Protein AF-0000000084554747 (afdb_homodimer)

Sequence (194 aa):
MCPKFENAFGLLGKRWNGLIIRTLLGGQKRFSDIADAIPNMSARMLTERFKELESEGIVIRKVYPETPVRIEYELTEKGHDLKNAMDEIQKWAEKWNMCPKFENAFGLLGKRWNGLIIRTLLGGQKRFSDIADAIPNMSARMLTERFKELESEGIVIRKVYPETPVRIEYELTEKGHDLKNAMDEIQKWAEKWN

Organism: NCBI:txid1418104

Nearest PDB structures (foldseek):
  5hs7-assembly1_A  TM=9.044E-01  e=8.019E-11  Bacillus subtilis subsp. subtilis str. 168
  5hs8-assembly1_A  TM=8.473E-01  e=4.835E-11  Bacillus subtilis subsp. subtilis str. 168
  2fsw-assembly1_A  TM=9.507E-01  e=2.377E-08  Porphyromonas gingivalis W83
  7bzg-assembly3_J  TM=9.092E-01  e=1.846E-08  Bacillus subtilis subsp. subtilis str. 168
  4a5m-assembly1_B  TM=9.481E-01  e=3.262E-08  Bacillus subtilis

Radius of gyration: 18.51 Å; Cα contacts (8 Å, |Δi|>4): 261; chains: 2; bounding box: 30×67×36 Å

Solvent-accessible surface area (backbone atoms only — not comparable to full-atom values): 10558 Å² total; per-residue (Å²): 114,60,68,41,45,53,51,44,47,61,55,50,17,36,90,61,46,50,58,53,50,57,57,30,72,79,38,68,38,37,70,65,55,52,48,64,51,40,84,80,57,51,71,67,55,51,52,53,49,47,53,49,34,37,74,71,51,28,34,43,81,44,78,42,93,46,94,71,72,41,60,36,35,31,55,32,73,68,34,54,60,44,48,64,23,53,50,39,46,41,52,45,15,62,74,76,84,113,61,67,40,46,53,51,42,47,60,54,50,17,36,89,60,44,49,57,53,51,57,58,30,72,78,38,69,38,36,71,66,56,52,48,66,50,41,78,90,57,51,70,68,54,51,52,53,50,48,54,50,34,36,74,70,50,28,33,44,80,44,77,41,94,47,93,70,72,42,58,34,37,31,56,33,74,67,35,53,61,41,49,64,22,53,50,40,45,39,52,45,16,62,74,76,85

Secondary structure (DSSP, 8-state):
--HHHHHHHHHHTSTTHHHHHHHHTT--B-HHHHHHHSTT--HHHHHHHHHHHHHTTSEEEEEE--SS-EEEEEE-HHHHTTHHHHHHHHHHHHHH-/--HHHHHHHHHHTSTTHHHHHHHHTT--B-HHHHHHHSTT--HHHHHHHHHHHHHTTSEEEEEE--SS-EEEEEE-HHHHTTHHHHHHHHHHHHHH-

Foldseek 3Di:
DDPVVVVVCVLCVPPCLLVLLVQQLVHKDFLVSSCVSDPPADSVRSVVNQVVCVVVQQKDWDWDPDVVIGIIIHGDPNSNVCVVVSVVVVVVVVVPD/DDPVVVVVCVLCVDPCLLVLLVQQLVHKDFLVSSCVSDDPDDSVNSVVNQVVCVVVQQKDWDWDPDVVIGIIIHGDPNSNVCVVVSVVVVVVVVVPD

Struc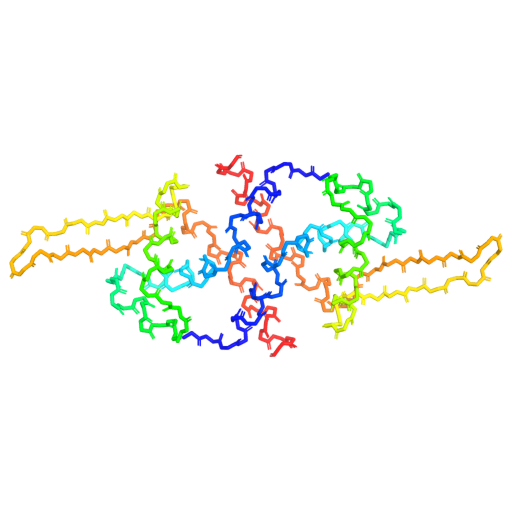ture (mmCIF, N/CA/C/O backbone):
data_AF-0000000084554747-model_v1
#
loop_
_entity.id
_entity.type
_entity.pdbx_description
1 polymer 'HxlR-like helix-turn-helix family protein'
#
loop_
_atom_site.group_PDB
_atom_site.id
_atom_site.type_symbol
_atom_site.label_atom_id
_atom_site.label_alt_id
_atom_site.label_comp_id
_atom_site.label_asym_id
_atom_site.label_entity_id
_atom_site.label_seq_id
_atom_site.pdbx_PDB_ins_code
_atom_site.Cartn_x
_atom_site.Cartn_y
_atom_site.Cartn_z
_atom_site.occupancy
_atom_site.B_iso_or_equiv
_atom_site.auth_seq_id
_atom_site.auth_comp_id
_atom_site.auth_asym_id
_atom_site.auth_atom_id
_atom_site.pdbx_PDB_model_num
ATOM 1 N N . MET A 1 1 ? 6.949 -4.781 -15.547 1 67.5 1 MET A N 1
ATOM 2 C CA . MET A 1 1 ? 6.289 -3.939 -14.555 1 67.5 1 MET A CA 1
ATOM 3 C C . MET A 1 1 ? 6.672 -2.475 -14.734 1 67.5 1 MET A C 1
ATOM 5 O O . MET A 1 1 ? 7.801 -2.168 -15.125 1 67.5 1 MET A O 1
ATOM 9 N N . CYS A 1 2 ? 5.656 -1.501 -14.477 1 82.62 2 CYS A N 1
ATOM 10 C CA . CYS A 1 2 ? 5.863 -0.083 -14.742 1 82.62 2 CYS A CA 1
ATOM 11 C C . CYS A 1 2 ? 6.613 0.587 -13.602 1 82.62 2 CYS A C 1
ATOM 13 O O . CYS A 1 2 ? 6.25 0.425 -12.438 1 82.62 2 CYS A O 1
ATOM 15 N N . PRO A 1 3 ? 7.801 1.15 -13.828 1 88 3 PRO A N 1
ATOM 16 C CA . PRO A 1 3 ? 8.625 1.832 -12.828 1 88 3 PRO A CA 1
ATOM 17 C C . PRO A 1 3 ? 7.816 2.795 -11.961 1 88 3 PRO A C 1
ATOM 19 O O . PRO A 1 3 ? 8.086 2.928 -10.766 1 88 3 PRO A O 1
ATOM 22 N N . LYS A 1 4 ? 6.879 3.4 -12.547 1 91.94 4 LYS A N 1
ATOM 23 C CA . LYS A 1 4 ? 6.059 4.352 -11.805 1 91.94 4 LYS A CA 1
ATOM 24 C C . LYS A 1 4 ? 5.238 3.646 -10.727 1 91.94 4 LYS A C 1
ATOM 26 O O . LYS A 1 4 ? 5.094 4.16 -9.617 1 91.94 4 LYS A O 1
ATOM 31 N N . PHE A 1 5 ? 4.746 2.52 -11.125 1 93.31 5 PHE A N 1
ATOM 32 C CA . PHE A 1 5 ? 3.971 1.735 -10.172 1 93.31 5 PHE A CA 1
ATOM 33 C C . PHE A 1 5 ? 4.855 1.233 -9.039 1 93.31 5 PHE A C 1
ATOM 35 O O . PHE A 1 5 ? 4.465 1.284 -7.871 1 93.31 5 PHE A O 1
ATOM 42 N N . GLU A 1 6 ? 6.016 0.815 -9.367 1 91.69 6 GLU A N 1
ATOM 43 C CA . GLU A 1 6 ? 6.965 0.347 -8.359 1 91.69 6 GLU A CA 1
ATOM 44 C C . GLU A 1 6 ? 7.324 1.461 -7.383 1 91.69 6 GLU A C 1
ATOM 46 O O . GLU A 1 6 ? 7.391 1.232 -6.172 1 91.69 6 GLU A O 1
ATOM 51 N N . ASN A 1 7 ? 7.523 2.621 -7.863 1 93 7 ASN A N 1
ATOM 52 C CA . ASN A 1 7 ? 7.836 3.771 -7.023 1 93 7 ASN A CA 1
ATOM 53 C C . ASN A 1 7 ? 6.684 4.113 -6.086 1 93 7 ASN A C 1
ATOM 55 O O . ASN A 1 7 ? 6.902 4.473 -4.93 1 93 7 ASN A O 1
ATOM 59 N N . ALA A 1 8 ? 5.5 4.02 -6.633 1 94.5 8 ALA A N 1
ATOM 60 C CA . ALA A 1 8 ? 4.316 4.297 -5.824 1 94.5 8 ALA A CA 1
ATOM 61 C C . ALA A 1 8 ? 4.23 3.352 -4.629 1 94.5 8 ALA A C 1
ATOM 63 O O . ALA A 1 8 ? 3.998 3.787 -3.5 1 94.5 8 ALA A O 1
ATOM 64 N N . PHE A 1 9 ? 4.48 2.084 -4.883 1 93 9 PHE A N 1
ATOM 65 C CA . PHE A 1 9 ? 4.406 1.111 -3.799 1 93 9 PHE A CA 1
ATOM 66 C C . PHE A 1 9 ? 5.594 1.264 -2.852 1 93 9 PHE A C 1
ATOM 68 O O . PHE A 1 9 ? 5.469 1.013 -1.651 1 93 9 PHE A O 1
ATOM 75 N N . GLY A 1 10 ? 6.676 1.679 -3.424 1 92.19 10 GLY A N 1
ATOM 76 C CA . GLY A 1 10 ? 7.805 1.976 -2.561 1 92.19 10 GLY A CA 1
ATOM 77 C C . GLY A 1 10 ? 7.527 3.092 -1.573 1 92.19 10 GLY A C 1
ATOM 78 O O . GLY A 1 10 ? 7.965 3.037 -0.423 1 92.19 10 GLY A O 1
ATOM 79 N N . LEU A 1 11 ? 6.742 3.988 -1.939 1 94.88 11 LEU A N 1
ATOM 80 C CA . LEU A 1 11 ? 6.375 5.129 -1.109 1 94.88 11 LEU A CA 1
ATOM 81 C C . LEU A 1 11 ? 5.207 4.781 -0.194 1 94.88 11 LEU A C 1
ATOM 83 O O . LEU A 1 11 ? 5.293 4.953 1.024 1 94.88 11 LEU A O 1
ATOM 87 N N . LEU A 1 12 ? 4.117 4.176 -0.763 1 94.62 12 LEU A N 1
ATOM 88 C CA . LEU A 1 12 ? 2.885 3.926 -0.025 1 94.62 12 LEU A CA 1
ATOM 89 C C . LEU A 1 12 ? 3.03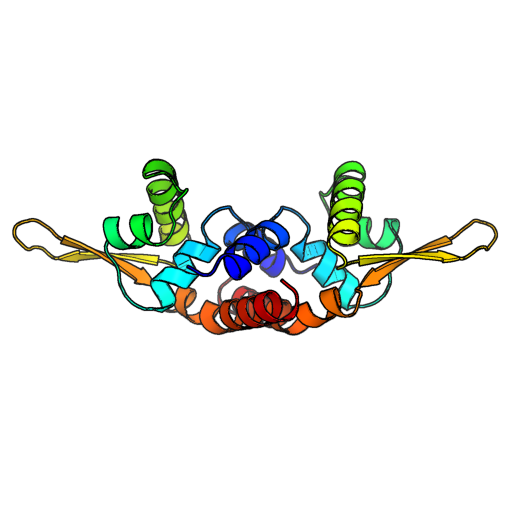7 2.727 0.904 1 94.62 12 LEU A C 1
ATOM 91 O O . LEU A 1 12 ? 2.312 2.607 1.894 1 94.62 12 LEU A O 1
ATOM 95 N N . GLY A 1 13 ? 3.975 1.926 0.515 1 92.69 13 GLY A N 1
ATOM 96 C CA . GLY A 1 13 ? 4.168 0.702 1.277 1 92.69 13 GLY A CA 1
ATOM 97 C C . GLY A 1 13 ? 5.02 0.898 2.518 1 92.69 13 GLY A C 1
ATOM 98 O O . GLY A 1 13 ? 5.094 0.013 3.371 1 92.69 13 GLY A O 1
ATOM 99 N N . LYS A 1 14 ? 5.68 2.025 2.633 1 93.94 14 LYS A N 1
ATOM 100 C CA . LYS A 1 14 ? 6.445 2.297 3.846 1 93.94 14 LYS A CA 1
ATOM 101 C C . LYS A 1 14 ? 5.531 2.369 5.066 1 93.94 14 LYS A C 1
ATOM 103 O O . LYS A 1 14 ? 4.43 2.92 4.992 1 93.94 14 LYS A O 1
ATOM 108 N N . ARG A 1 15 ? 6.219 1.854 6.086 1 91.25 15 ARG A N 1
ATOM 109 C CA . ARG A 1 15 ? 5.445 1.809 7.32 1 91.25 15 ARG A CA 1
ATOM 110 C C . ARG A 1 15 ? 4.934 3.195 7.703 1 91.25 15 ARG A C 1
ATOM 112 O O . ARG A 1 15 ? 5.707 4.156 7.734 1 91.25 15 ARG A O 1
ATOM 119 N N . TRP A 1 16 ? 3.592 3.391 7.93 1 94.06 16 TRP A N 1
ATOM 120 C CA . TRP A 1 16 ? 2.91 4.547 8.5 1 94.06 16 TRP A CA 1
ATOM 121 C C . TRP A 1 16 ? 2.4 5.477 7.402 1 94.06 16 TRP A C 1
ATOM 123 O O . TRP A 1 16 ? 1.422 6.199 7.598 1 94.06 16 TRP A O 1
ATOM 133 N N . ASN A 1 17 ? 3.043 5.523 6.184 1 96.75 17 ASN A N 1
ATOM 134 C CA . ASN A 1 17 ? 2.662 6.461 5.133 1 96.75 17 ASN A CA 1
ATOM 135 C C . ASN A 1 17 ? 1.178 6.359 4.797 1 96.75 17 ASN A C 1
ATOM 137 O O . ASN A 1 17 ? 0.476 7.371 4.746 1 96.75 17 ASN A O 1
ATOM 141 N N . GLY A 1 18 ? 0.742 5.18 4.617 1 95.81 18 GLY A N 1
ATOM 142 C CA . GLY A 1 18 ? -0.663 4.988 4.293 1 95.81 18 GLY A CA 1
ATOM 143 C C . GLY A 1 18 ? -1.599 5.453 5.391 1 95.81 18 GLY A C 1
ATOM 144 O O . GLY A 1 18 ? -2.633 6.062 5.117 1 95.81 18 GLY A O 1
ATOM 145 N N . LEU A 1 19 ? -1.217 5.188 6.551 1 95.5 19 LEU A N 1
ATOM 146 C CA . LEU A 1 19 ? -2.055 5.566 7.684 1 95.5 19 LEU A CA 1
ATOM 147 C C . LEU A 1 19 ? -2.078 7.082 7.859 1 95.5 19 LEU A C 1
ATOM 149 O O . LEU A 1 19 ? -3.121 7.66 8.18 1 95.5 19 LEU A O 1
ATOM 153 N N . ILE A 1 20 ? -0.944 7.68 7.672 1 97.06 20 ILE A N 1
ATOM 154 C CA . ILE A 1 20 ? -0.862 9.133 7.754 1 97.06 20 ILE A CA 1
ATOM 155 C C . ILE A 1 20 ? -1.743 9.766 6.676 1 97.06 20 ILE A C 1
ATOM 157 O O . ILE A 1 20 ? -2.533 10.664 6.961 1 97.06 20 ILE A O 1
ATOM 161 N N . ILE A 1 21 ? -1.674 9.258 5.5 1 97.88 21 ILE A N 1
ATOM 162 C CA . ILE A 1 21 ? -2.461 9.773 4.383 1 97.88 21 ILE A CA 1
ATOM 163 C C . ILE A 1 21 ? -3.949 9.586 4.672 1 97.88 21 ILE A C 1
ATOM 165 O O . ILE A 1 21 ? -4.742 10.516 4.492 1 97.88 21 ILE A O 1
ATOM 169 N N . ARG A 1 22 ? -4.285 8.445 5.117 1 96.75 22 ARG A N 1
ATOM 170 C CA . ARG A 1 22 ? -5.68 8.164 5.445 1 96.75 22 ARG A CA 1
ATOM 171 C C . ARG A 1 22 ? -6.199 9.148 6.492 1 96.75 22 ARG A C 1
ATOM 173 O O . ARG A 1 22 ? -7.312 9.656 6.367 1 96.75 22 ARG A O 1
ATOM 180 N N . THR A 1 23 ? -5.41 9.344 7.512 1 96.62 23 THR A N 1
ATOM 181 C CA . THR A 1 23 ? -5.789 10.273 8.578 1 96.62 23 THR A CA 1
ATOM 182 C C . THR A 1 23 ? -6.008 11.672 8.016 1 96.62 23 THR A C 1
ATOM 184 O O . THR A 1 23 ? -6.996 12.336 8.344 1 96.62 23 THR A O 1
ATOM 187 N N . LEU A 1 24 ? -5.203 12.102 7.121 1 98 24 LEU A N 1
ATOM 188 C CA . LEU A 1 24 ? -5.227 13.461 6.602 1 98 24 LEU A CA 1
ATOM 189 C C . LEU A 1 24 ? -6.32 13.625 5.547 1 98 24 LEU A C 1
ATOM 191 O O . LEU A 1 24 ? -6.695 14.742 5.203 1 98 24 LEU A O 1
ATOM 195 N N . LEU A 1 25 ? -6.797 12.516 4.98 1 97.94 25 LEU A N 1
ATOM 196 C CA . LEU A 1 25 ? -7.926 12.594 4.059 1 97.94 25 LEU A CA 1
ATOM 197 C C . LEU A 1 25 ? -9.164 13.156 4.758 1 97.94 25 LEU A C 1
ATOM 199 O O . LEU A 1 25 ? -10.07 13.672 4.105 1 97.94 25 LEU A O 1
ATOM 203 N N . GLY A 1 26 ? -9.18 13.078 6.02 1 96.44 26 GLY A N 1
ATOM 204 C CA . GLY A 1 26 ? -10.266 13.648 6.797 1 96.44 26 GLY A CA 1
ATOM 205 C C . GLY A 1 26 ? -10.109 15.141 7.023 1 96.44 26 GLY A C 1
ATOM 206 O O . GLY A 1 26 ? -10.961 15.766 7.656 1 96.44 26 GLY A O 1
ATOM 207 N N . GLY A 1 27 ? -9 15.719 6.605 1 97.44 27 GLY A N 1
ATOM 208 C CA . GLY A 1 27 ? -8.727 17.141 6.762 1 97.44 27 GLY A CA 1
ATOM 209 C C . GLY A 1 27 ? -7.391 17.422 7.418 1 97.44 27 GLY A C 1
ATOM 210 O O . GLY A 1 27 ? -6.688 16.5 7.832 1 97.44 27 GLY A O 1
ATOM 211 N N . GLN A 1 28 ? -7.082 18.75 7.441 1 97.69 28 GLN A N 1
ATOM 212 C CA . GLN A 1 28 ? -5.824 19.172 8.047 1 97.69 28 GLN A CA 1
ATOM 213 C C . GLN A 1 28 ? -5.766 18.781 9.523 1 97.69 28 GLN A C 1
ATOM 215 O O . GLN A 1 28 ? -6.789 18.766 10.203 1 97.69 28 GLN A O 1
ATOM 220 N N . LYS A 1 29 ? -4.574 18.516 10 1 97.94 29 LYS A N 1
ATOM 221 C CA . LYS A 1 29 ? -4.379 18.094 11.383 1 97.94 29 LYS A CA 1
ATOM 222 C C . LYS A 1 29 ? -3.055 18.609 11.93 1 97.94 29 LYS A C 1
ATOM 224 O O . LYS A 1 29 ? -2.137 18.922 11.172 1 97.94 29 LYS A O 1
ATOM 229 N N . ARG A 1 30 ? -3.1 18.703 13.258 1 97.19 30 ARG A N 1
ATOM 230 C CA . ARG A 1 30 ? -1.842 19 13.945 1 97.19 30 ARG A CA 1
ATOM 231 C C . ARG A 1 30 ? -1.055 17.719 14.195 1 97.19 30 ARG A C 1
ATOM 233 O O . ARG A 1 30 ? -1.604 16.609 14.109 1 97.19 30 ARG A O 1
ATOM 240 N N . PHE A 1 31 ? 0.288 17.922 14.445 1 96.88 31 PHE A N 1
ATOM 241 C CA . PHE A 1 31 ? 1.178 16.812 14.742 1 96.88 31 PHE A CA 1
ATOM 242 C C . PHE A 1 31 ? 0.571 15.898 15.812 1 96.88 31 PHE A C 1
ATOM 244 O O . PHE A 1 31 ? 0.479 14.688 15.617 1 96.88 31 PHE A O 1
ATOM 251 N N . SER A 1 32 ? 0.059 16.531 16.797 1 95.56 32 SER A N 1
ATOM 252 C CA . SER A 1 32 ? -0.462 15.781 17.938 1 95.56 32 SER A CA 1
ATOM 253 C C . SER A 1 32 ? -1.71 14.992 17.547 1 95.56 32 SER A C 1
ATOM 255 O O . SER A 1 32 ? -1.924 13.883 18.047 1 95.56 32 SER A O 1
ATOM 257 N N . ASP A 1 33 ? -2.553 15.547 16.703 1 95.69 33 ASP A N 1
ATOM 258 C CA . ASP A 1 33 ? -3.764 14.875 16.234 1 95.69 33 ASP A CA 1
ATOM 259 C C . ASP A 1 33 ? -3.43 13.586 15.5 1 95.69 33 ASP A C 1
ATOM 261 O O . ASP A 1 33 ? -4.094 12.562 15.695 1 95.69 33 ASP A O 1
ATOM 265 N N . ILE A 1 34 ? -2.408 13.617 14.688 1 95.81 34 ILE A N 1
ATOM 266 C CA . ILE A 1 34 ? -2.016 12.461 13.891 1 95.81 34 ILE A CA 1
ATOM 267 C C . ILE A 1 34 ? -1.373 11.406 14.797 1 95.81 34 ILE A C 1
ATOM 269 O O . ILE A 1 34 ? -1.681 10.219 14.688 1 95.81 34 ILE A O 1
ATOM 273 N N . ALA A 1 35 ? -0.529 11.875 15.648 1 94.81 35 ALA A N 1
ATOM 274 C CA . ALA A 1 35 ? 0.109 10.969 16.594 1 94.81 35 ALA A CA 1
ATOM 275 C C . ALA A 1 35 ? -0.932 10.227 17.438 1 94.81 35 ALA A C 1
ATOM 277 O O . ALA A 1 35 ? -0.778 9.031 17.719 1 94.81 35 ALA A O 1
ATOM 278 N N . ASP A 1 36 ? -2.016 10.906 17.781 1 94.44 36 ASP A N 1
ATOM 279 C CA . ASP A 1 36 ? -3.084 10.32 18.594 1 94.44 36 ASP A CA 1
ATOM 280 C C . ASP A 1 36 ? -3.895 9.312 17.781 1 94.44 36 ASP A C 1
ATOM 282 O O . ASP A 1 36 ? -4.383 8.32 18.328 1 94.44 36 ASP A O 1
ATOM 286 N N . ALA A 1 37 ? -4.039 9.547 16.531 1 93.06 37 ALA A N 1
ATOM 287 C CA . ALA A 1 37 ? -4.859 8.711 15.656 1 93.06 37 ALA A CA 1
ATOM 288 C C . ALA A 1 37 ? -4.137 7.414 15.312 1 93.06 37 ALA A C 1
ATOM 290 O O . ALA A 1 37 ? -4.766 6.434 14.906 1 93.06 37 ALA A O 1
ATOM 291 N N . ILE A 1 38 ? -2.842 7.352 15.445 1 92.88 38 ILE A N 1
ATOM 292 C CA . ILE A 1 38 ? -2.031 6.176 15.133 1 92.88 38 ILE A CA 1
ATOM 293 C C . ILE A 1 38 ? -1.188 5.797 16.344 1 92.88 38 ILE A C 1
ATOM 295 O O . ILE A 1 38 ? 0.011 6.082 16.391 1 92.88 38 ILE A O 1
ATOM 299 N N . PRO A 1 39 ? -1.85 5.027 17.234 1 85.06 39 PRO A N 1
ATOM 300 C CA . PRO A 1 39 ? -1.244 4.758 18.547 1 85.06 39 PRO A CA 1
ATOM 301 C C . PRO A 1 39 ? -0.112 3.736 18.469 1 85.06 39 PRO A C 1
ATOM 303 O O . PRO A 1 39 ? 0.62 3.549 19.453 1 85.06 39 PRO A O 1
ATOM 306 N N . ASN A 1 40 ? 0.934 3.725 17.938 1 88 40 ASN A N 1
ATOM 307 C CA . ASN A 1 40 ? 2.104 2.854 17.891 1 88 40 ASN A CA 1
ATOM 308 C C . ASN A 1 40 ? 3.217 3.449 17.031 1 88 40 ASN A C 1
ATOM 310 O O . ASN A 1 40 ? 4.258 2.82 16.844 1 88 40 ASN A O 1
ATOM 314 N N . MET A 1 41 ? 2.934 4.523 16.672 1 93.19 41 MET A N 1
ATOM 315 C CA . MET A 1 41 ? 3.961 5.25 15.93 1 93.19 41 MET A CA 1
ATOM 316 C C . MET A 1 41 ? 4.66 6.27 16.828 1 93.19 41 MET A C 1
ATOM 318 O O . MET A 1 41 ? 4 7.078 17.484 1 93.19 41 MET A O 1
ATOM 322 N N . SER A 1 42 ? 5.938 6.27 16.906 1 95.25 42 SER A N 1
ATOM 323 C CA . SER A 1 42 ? 6.684 7.227 17.703 1 95.25 42 SER A CA 1
ATOM 324 C C . SER A 1 42 ? 6.688 8.609 17.062 1 95.25 42 SER A C 1
ATOM 326 O O . SER A 1 42 ? 6.5 8.742 15.859 1 95.25 42 SER A O 1
ATOM 328 N N . ALA A 1 43 ? 6.992 9.594 17.859 1 95.06 43 ALA A N 1
ATOM 329 C CA . ALA A 1 43 ? 7.113 10.961 17.359 1 95.06 43 ALA A CA 1
ATOM 330 C C . ALA A 1 43 ? 8.234 11.07 16.328 1 95.06 43 ALA A C 1
ATOM 332 O O . ALA A 1 43 ? 8.117 11.805 15.352 1 95.06 43 ALA A O 1
ATOM 333 N N . ARG A 1 44 ? 9.234 10.398 16.578 1 96.69 44 ARG A N 1
ATOM 334 C CA . ARG A 1 44 ? 10.367 10.398 15.656 1 96.69 44 ARG A CA 1
ATOM 335 C C . ARG A 1 44 ? 9.969 9.859 14.289 1 96.69 44 ARG A C 1
ATOM 337 O O . ARG A 1 44 ? 10.297 10.453 13.258 1 96.69 44 ARG A O 1
ATOM 344 N N . MET A 1 45 ? 9.234 8.766 14.297 1 96.75 45 MET A N 1
ATOM 345 C CA . MET A 1 45 ? 8.797 8.156 13.047 1 96.75 45 MET A CA 1
ATOM 346 C C . MET A 1 45 ? 7.82 9.062 12.305 1 96.75 45 MET A C 1
ATOM 348 O O . MET A 1 45 ? 7.887 9.172 11.078 1 96.75 45 MET A O 1
ATOM 352 N N . LEU A 1 46 ? 6.961 9.633 13.086 1 97.06 46 LEU A N 1
ATOM 353 C CA . LEU A 1 46 ? 6.023 10.562 12.461 1 97.06 46 LEU A CA 1
ATOM 354 C C . LEU A 1 46 ? 6.766 11.711 11.789 1 97.06 46 LEU A C 1
ATOM 356 O O . LEU A 1 46 ? 6.457 12.07 10.648 1 97.06 46 LEU A O 1
ATOM 360 N N . THR A 1 47 ? 7.75 12.312 12.406 1 97.06 47 THR A N 1
ATOM 361 C CA . THR A 1 47 ? 8.57 13.383 11.852 1 97.06 47 THR A CA 1
ATOM 362 C C . THR A 1 47 ? 9.242 12.93 10.562 1 97.06 47 THR A C 1
ATOM 364 O O . THR A 1 47 ? 9.234 13.648 9.562 1 97.06 47 THR A O 1
ATOM 367 N N . GLU A 1 48 ? 9.797 11.766 10.586 1 97.62 48 GLU A N 1
ATOM 368 C CA . GLU A 1 48 ? 10.484 11.219 9.422 1 97.62 48 GLU A CA 1
ATOM 369 C C . GLU A 1 48 ? 9.516 11.023 8.25 1 97.62 48 GLU A C 1
ATOM 371 O O . GLU A 1 48 ? 9.844 11.344 7.109 1 97.62 48 GLU A O 1
ATOM 376 N N . ARG A 1 49 ? 8.359 10.492 8.555 1 97.62 49 ARG A N 1
ATOM 377 C CA . ARG A 1 49 ? 7.371 10.258 7.512 1 97.62 49 ARG A CA 1
ATOM 378 C C . ARG A 1 49 ? 6.852 11.57 6.945 1 97.62 49 ARG A C 1
ATOM 380 O O . ARG A 1 49 ? 6.621 11.688 5.738 1 97.62 49 ARG A O 1
ATOM 387 N N . PHE A 1 50 ? 6.711 12.547 7.789 1 97.31 50 PHE A N 1
ATOM 388 C CA . PHE A 1 50 ? 6.289 13.867 7.32 1 97.31 50 PHE A CA 1
ATOM 389 C C . PHE A 1 50 ? 7.309 14.445 6.348 1 97.31 50 PHE A C 1
ATOM 391 O O . PHE A 1 50 ? 6.941 14.953 5.285 1 97.31 50 PHE A O 1
ATOM 398 N N . LYS A 1 51 ? 8.531 14.391 6.77 1 97.25 51 LYS A N 1
ATOM 399 C CA . LYS A 1 51 ? 9.586 14.898 5.898 1 97.25 51 LYS A CA 1
ATOM 400 C C . LYS A 1 51 ? 9.555 14.211 4.535 1 97.25 51 LYS A C 1
ATOM 402 O O . LYS A 1 51 ? 9.664 14.867 3.5 1 97.25 51 LYS A O 1
ATOM 407 N N . GLU A 1 52 ? 9.383 12.992 4.516 1 97.88 52 GLU A N 1
ATOM 408 C CA . GLU A 1 52 ? 9.336 12.227 3.271 1 97.88 52 GLU A CA 1
ATOM 409 C C . GLU A 1 52 ? 8.117 12.594 2.438 1 97.88 52 GLU A C 1
ATOM 411 O O . GLU A 1 52 ? 8.234 12.867 1.242 1 97.88 52 GLU A O 1
ATOM 416 N N . LEU A 1 53 ? 6.961 12.602 3.1 1 98.31 53 LEU A N 1
ATOM 417 C CA . LEU A 1 53 ? 5.723 12.891 2.387 1 98.31 53 LEU A CA 1
ATOM 418 C C . LEU A 1 53 ? 5.715 14.328 1.877 1 98.31 53 LEU A C 1
ATOM 420 O O . LEU A 1 53 ? 5.152 14.609 0.816 1 98.31 53 LEU A O 1
ATOM 424 N N . GLU A 1 54 ? 6.363 15.195 2.65 1 98 54 GLU A N 1
ATOM 425 C CA . GLU A 1 54 ? 6.523 16.562 2.186 1 98 54 GLU A CA 1
ATOM 426 C C . GLU A 1 54 ? 7.457 16.641 0.979 1 98 54 GLU A C 1
ATOM 428 O O . GLU A 1 54 ? 7.152 17.312 -0.011 1 98 54 GLU A O 1
ATOM 433 N N . SER A 1 55 ? 8.586 15.922 1.061 1 97.69 55 SER A N 1
ATOM 434 C CA . SER A 1 55 ? 9.555 15.922 -0.031 1 97.69 55 SER A CA 1
ATOM 435 C C . SER A 1 55 ? 8.953 15.312 -1.298 1 97.69 55 SER A C 1
ATOM 437 O O . SER A 1 55 ? 9.312 15.711 -2.408 1 97.69 55 SER A O 1
ATOM 439 N N . GLU A 1 56 ? 8.016 14.398 -1.165 1 97.56 56 GLU A N 1
ATOM 440 C CA . GLU A 1 56 ? 7.371 13.734 -2.295 1 97.56 56 GLU A CA 1
ATOM 441 C C . GLU A 1 56 ? 6.184 14.547 -2.805 1 97.56 56 GLU A C 1
ATOM 443 O O . GLU A 1 56 ? 5.508 14.133 -3.752 1 97.56 56 GLU A O 1
ATOM 448 N N . GLY A 1 57 ? 5.895 15.656 -2.084 1 98.12 57 GLY A N 1
ATOM 449 C CA . GLY A 1 57 ? 4.832 16.547 -2.527 1 98.12 57 GLY A CA 1
ATOM 450 C C . GLY A 1 57 ? 3.445 16.031 -2.189 1 98.12 57 GLY A C 1
ATOM 451 O O . GLY A 1 57 ? 2.471 16.391 -2.855 1 98.12 57 GLY A O 1
ATOM 452 N N . ILE A 1 58 ? 3.27 15.195 -1.221 1 98.56 58 ILE A N 1
ATOM 453 C CA . ILE A 1 58 ? 1.999 14.578 -0.856 1 98.56 58 ILE A CA 1
ATOM 454 C C . ILE A 1 58 ? 1.372 15.336 0.312 1 98.56 58 ILE A C 1
ATOM 456 O O . ILE A 1 58 ? 0.147 15.453 0.402 1 98.56 58 ILE A O 1
ATOM 460 N N . VAL A 1 59 ? 2.244 15.867 1.191 1 98.62 59 VAL A N 1
ATOM 461 C CA . VAL A 1 59 ? 1.818 16.609 2.369 1 98.62 59 VAL A CA 1
ATOM 462 C C . VAL A 1 59 ? 2.461 18 2.363 1 98.62 59 VAL A C 1
ATOM 464 O O . VAL A 1 59 ? 3.59 18.156 1.896 1 98.62 59 VAL A O 1
ATOM 467 N N . ILE A 1 60 ? 1.731 18.891 2.842 1 98.38 60 ILE A N 1
ATOM 468 C CA . ILE A 1 60 ? 2.291 20.234 3.031 1 98.38 60 ILE A CA 1
ATOM 469 C C . ILE A 1 60 ? 2.119 20.656 4.488 1 98.38 60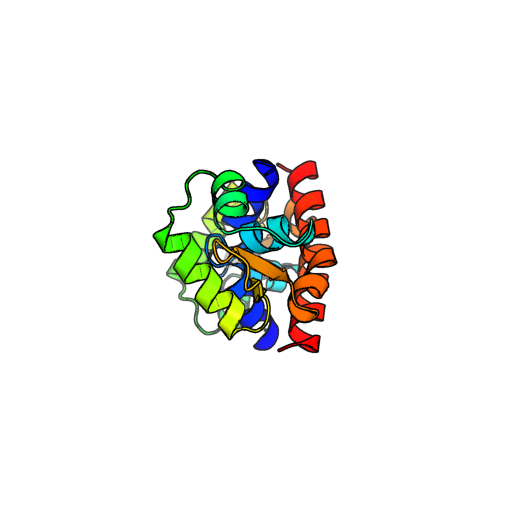 ILE A C 1
ATOM 471 O O . ILE A 1 60 ? 1.115 20.328 5.121 1 98.38 60 ILE A O 1
ATOM 475 N N . ARG A 1 61 ? 3.139 21.266 4.922 1 96.75 61 ARG A N 1
ATOM 476 C CA . ARG A 1 61 ? 3.16 21.844 6.258 1 96.75 61 ARG A CA 1
ATOM 477 C C . ARG A 1 61 ? 2.748 23.312 6.215 1 96.75 61 ARG A C 1
ATOM 479 O O . ARG A 1 61 ? 3.395 24.125 5.551 1 96.75 61 ARG A O 1
ATOM 486 N N . LYS A 1 62 ? 1.675 23.672 6.934 1 97.25 62 LYS A N 1
ATOM 487 C CA . LYS A 1 62 ? 1.21 25.062 7.004 1 97.25 62 LYS A CA 1
ATOM 488 C C . LYS A 1 62 ? 1.485 25.656 8.383 1 97.25 62 LYS A C 1
ATOM 490 O O . LYS A 1 62 ? 1.103 25.078 9.398 1 97.25 62 LYS A O 1
ATOM 495 N N . VAL A 1 63 ? 2.139 26.797 8.273 1 96.19 63 VAL A N 1
ATOM 496 C CA . VAL A 1 63 ? 2.477 27.484 9.523 1 96.19 63 VAL A CA 1
ATOM 497 C C . VAL A 1 63 ? 1.526 28.656 9.742 1 96.19 63 VAL A C 1
ATOM 499 O O . VAL A 1 63 ? 1.326 29.484 8.844 1 96.19 63 VAL A O 1
ATOM 502 N N . TYR A 1 64 ? 0.888 28.719 10.836 1 95.62 64 TYR A N 1
ATOM 503 C CA . TYR A 1 64 ? 0.026 29.828 11.25 1 95.62 64 TYR A CA 1
ATOM 504 C C . TYR A 1 64 ? 0.708 30.672 12.312 1 95.62 64 TYR A C 1
ATOM 506 O O . TYR A 1 64 ? 0.902 30.234 13.445 1 95.62 64 TYR A O 1
ATOM 514 N N . PRO A 1 65 ? 1.039 31.828 11.898 1 93.38 65 PRO A N 1
ATOM 515 C CA . PRO A 1 65 ? 1.786 32.719 12.797 1 93.38 65 PRO A CA 1
ATOM 516 C C . PRO A 1 65 ? 0.929 33.25 13.938 1 93.38 65 PRO A C 1
ATOM 518 O O . PRO A 1 65 ? 0.635 34.438 13.977 1 93.38 65 PRO A O 1
ATOM 521 N N . GLU A 1 66 ? 0.437 32.5 14.742 1 93 66 GLU A N 1
ATOM 522 C CA . GLU A 1 66 ? -0.268 32.844 15.977 1 93 66 GLU A CA 1
ATOM 523 C C . GLU A 1 66 ? 0.583 32.531 17.203 1 93 66 GLU A C 1
ATOM 525 O O . GLU A 1 66 ? 1.711 32.031 17.078 1 93 66 GLU A O 1
ATOM 530 N N . THR A 1 67 ? 0.132 33.094 18.438 1 92.69 67 THR A N 1
ATOM 531 C CA . THR A 1 67 ? 0.847 32.812 19.672 1 92.69 67 THR A CA 1
ATOM 532 C C . THR A 1 67 ? 0.029 31.891 20.578 1 92.69 67 THR A C 1
ATOM 534 O O . THR A 1 67 ? -1.074 32.25 21 1 92.69 67 THR A O 1
ATOM 537 N N . PRO A 1 68 ? 0.541 30.719 20.703 1 93.38 68 PRO A N 1
ATOM 538 C CA . PRO A 1 68 ? 1.767 30.141 20.156 1 93.38 68 PRO A CA 1
ATOM 539 C C . PRO A 1 68 ? 1.626 29.75 18.688 1 93.38 68 PRO A C 1
ATOM 541 O O . PRO A 1 68 ? 0.508 29.609 18.188 1 93.38 68 PRO A O 1
ATOM 544 N N . VAL A 1 69 ? 2.789 29.609 18.016 1 96.06 69 VAL A N 1
ATOM 545 C CA . VAL A 1 69 ? 2.807 29.234 16.594 1 96.06 69 VAL A CA 1
ATOM 546 C C . VAL A 1 69 ? 2.072 27.906 16.406 1 96.06 69 VAL A C 1
ATOM 548 O O . VAL A 1 69 ? 2.24 26.984 17.203 1 96.06 69 VAL A O 1
ATOM 551 N N . ARG A 1 70 ? 1.261 27.844 15.438 1 94.56 70 ARG A N 1
ATOM 552 C CA . ARG A 1 70 ? 0.508 26.625 15.141 1 94.56 70 ARG A CA 1
ATOM 553 C C . ARG A 1 70 ? 0.897 26.062 13.781 1 94.56 70 ARG A C 1
ATOM 555 O O . ARG A 1 70 ? 0.986 26.797 12.797 1 94.56 70 ARG A O 1
ATOM 562 N N . ILE A 1 71 ? 1.169 24.766 13.789 1 96.25 71 ILE A N 1
ATOM 563 C CA . ILE A 1 71 ? 1.521 24.078 12.555 1 96.25 71 ILE A CA 1
ATOM 564 C C . ILE A 1 71 ? 0.481 23.016 12.242 1 96.25 71 ILE A C 1
ATOM 566 O O . ILE A 1 71 ? 0.112 22.219 13.117 1 96.25 71 ILE A O 1
ATOM 570 N N . GLU A 1 72 ? -0.002 23.078 10.969 1 97.81 72 GLU A N 1
ATOM 571 C CA . GLU A 1 72 ? -0.928 22.031 10.523 1 97.81 72 GLU A CA 1
ATOM 572 C C . GLU A 1 72 ? -0.425 21.359 9.258 1 97.81 72 GLU A C 1
A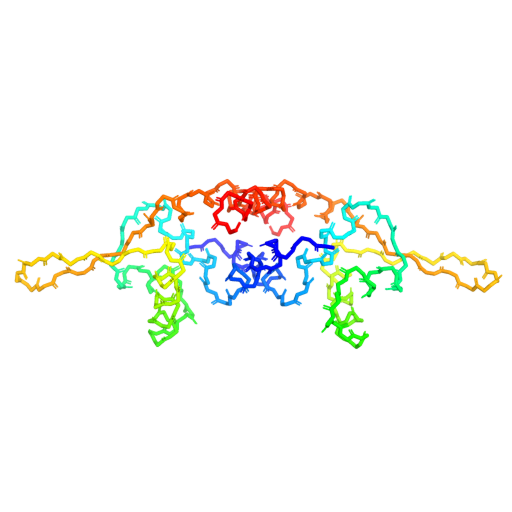TOM 574 O O . GLU A 1 72 ? 0.281 21.969 8.453 1 97.81 72 GLU A O 1
ATOM 579 N N . TYR A 1 73 ? -0.809 20.125 9.164 1 98.38 73 TYR A N 1
ATOM 580 C CA . TYR A 1 73 ? -0.474 19.328 7.988 1 98.38 73 TYR A CA 1
ATOM 581 C C . TYR A 1 73 ? -1.724 19.016 7.176 1 98.38 73 TYR A C 1
ATOM 583 O O . TYR A 1 73 ? -2.777 18.703 7.742 1 98.38 73 TYR A O 1
ATOM 591 N N . GLU A 1 74 ? -1.612 19.094 5.945 1 98.38 74 GLU A N 1
ATOM 592 C CA . GLU A 1 74 ? -2.721 18.734 5.07 1 98.38 74 GLU A CA 1
ATOM 593 C C . GLU A 1 74 ? -2.217 18.078 3.783 1 98.38 74 GLU A C 1
ATOM 595 O O . GLU A 1 74 ? -1.037 18.203 3.443 1 98.38 74 GLU A O 1
ATOM 600 N N . LEU A 1 75 ? -3.088 17.359 3.143 1 98.75 75 LEU A N 1
ATOM 601 C CA . LEU A 1 75 ? -2.742 16.75 1.862 1 98.75 75 LEU A CA 1
ATOM 602 C C . LEU A 1 75 ? -2.738 17.797 0.748 1 98.75 75 LEU A C 1
ATOM 604 O O . LEU A 1 75 ? -3.588 18.688 0.723 1 98.75 75 LEU A O 1
ATOM 608 N N . THR A 1 76 ? -1.709 17.672 -0.107 1 98.69 76 THR A N 1
ATOM 609 C CA . THR A 1 76 ? -1.769 18.391 -1.371 1 98.69 76 THR A CA 1
ATOM 610 C C . THR A 1 76 ? -2.781 17.75 -2.316 1 98.69 76 THR A C 1
ATOM 612 O O . THR A 1 76 ? -3.439 16.766 -1.957 1 98.69 76 THR A O 1
ATOM 615 N N . GLU A 1 77 ? -2.896 18.344 -3.549 1 98.5 77 GLU A N 1
ATOM 616 C CA . GLU A 1 77 ? -3.717 17.703 -4.57 1 98.5 77 GLU A CA 1
ATOM 617 C C . GLU A 1 77 ? -3.221 16.297 -4.875 1 98.5 77 GLU A C 1
ATOM 619 O O . GLU A 1 77 ? -4.02 15.359 -5.012 1 98.5 77 GLU A O 1
ATOM 624 N N . LYS A 1 78 ? -1.906 16.156 -4.938 1 98.56 78 LYS A N 1
ATOM 625 C CA . LYS A 1 78 ? -1.277 14.852 -5.164 1 98.56 78 LYS A CA 1
ATOM 626 C C . LYS A 1 78 ? -1.662 13.859 -4.07 1 98.56 78 LYS A C 1
ATOM 628 O O . LYS A 1 78 ? -1.952 12.695 -4.355 1 98.56 78 LYS A O 1
ATOM 633 N N . GLY A 1 79 ? -1.705 14.281 -2.857 1 98.62 79 GLY A N 1
ATOM 634 C CA . GLY A 1 79 ? -2.094 13.445 -1.732 1 98.62 79 GLY A CA 1
ATOM 635 C C . GLY A 1 79 ? -3.564 13.07 -1.745 1 98.62 79 GLY A C 1
ATOM 636 O O . GLY A 1 79 ? -3.92 11.922 -1.503 1 98.62 79 GLY A O 1
ATOM 637 N N . HIS A 1 80 ? -4.402 14.078 -2.07 1 98.62 80 HIS A N 1
ATOM 638 C CA . HIS A 1 80 ? -5.844 13.844 -2.086 1 98.62 80 HIS A CA 1
ATOM 639 C C . HIS A 1 80 ? -6.23 12.859 -3.182 1 98.62 80 HIS A C 1
ATOM 641 O O . HIS A 1 80 ? -7.184 12.094 -3.025 1 98.62 80 HIS A O 1
ATOM 647 N N . ASP A 1 81 ? -5.422 12.867 -4.211 1 98.5 81 ASP A N 1
ATOM 648 C CA . ASP A 1 81 ? -5.711 12 -5.344 1 98.5 81 ASP A CA 1
ATOM 649 C C . ASP A 1 81 ? -5.523 10.531 -4.973 1 98.5 81 ASP A C 1
ATOM 651 O O . ASP A 1 81 ? -5.914 9.633 -5.73 1 98.5 81 ASP A O 1
ATOM 655 N N . LEU A 1 82 ? -5.051 10.25 -3.785 1 98.31 82 LEU A N 1
ATOM 656 C CA . LEU A 1 82 ? -4.898 8.883 -3.314 1 98.31 82 LEU A CA 1
ATOM 657 C C . LEU A 1 82 ? -6.184 8.383 -2.656 1 98.31 82 LEU A C 1
ATOM 659 O O . LEU A 1 82 ? -6.293 7.211 -2.303 1 98.31 82 LEU A O 1
ATOM 663 N N . LYS A 1 83 ? -7.145 9.227 -2.535 1 98.56 83 LYS A N 1
ATOM 664 C CA . LYS A 1 83 ? -8.367 8.906 -1.808 1 98.56 83 LYS A CA 1
ATOM 665 C C . LYS A 1 83 ? -9.016 7.637 -2.352 1 98.56 83 LYS A C 1
ATOM 667 O O . LYS A 1 83 ? -9.391 6.746 -1.586 1 98.56 83 LYS A O 1
ATOM 672 N N . ASN A 1 84 ? -9.117 7.531 -3.619 1 98.25 84 ASN A N 1
ATOM 673 C CA . ASN A 1 84 ? -9.797 6.379 -4.199 1 98.25 84 ASN A CA 1
ATOM 674 C C . ASN A 1 84 ? -9.055 5.082 -3.895 1 98.25 84 ASN A C 1
ATOM 676 O O . ASN A 1 84 ? -9.672 4.07 -3.562 1 98.25 84 ASN A O 1
ATOM 680 N N . ALA A 1 85 ? -7.773 5.09 -4.035 1 97.94 85 ALA A N 1
ATOM 681 C CA . ALA A 1 85 ? -6.973 3.912 -3.709 1 97.94 85 ALA A CA 1
ATOM 682 C C . ALA A 1 85 ? -7.152 3.51 -2.248 1 97.94 85 ALA A C 1
ATOM 684 O O . ALA A 1 85 ? -7.367 2.334 -1.943 1 97.94 85 ALA A O 1
ATOM 685 N N . MET A 1 86 ? -7.121 4.484 -1.383 1 97.75 86 MET A N 1
ATOM 686 C CA . MET A 1 86 ? -7.289 4.238 0.046 1 97.75 86 MET A CA 1
ATOM 687 C C . MET A 1 86 ? -8.672 3.668 0.341 1 97.75 86 MET A C 1
ATOM 689 O O . MET A 1 86 ? -8.812 2.766 1.169 1 97.75 86 MET A O 1
ATOM 693 N N . ASP A 1 87 ? -9.656 4.207 -0.323 1 97.81 87 ASP A N 1
ATOM 694 C CA . ASP A 1 87 ? -11.023 3.734 -0.114 1 97.81 87 ASP A CA 1
ATOM 695 C C . ASP A 1 87 ? -11.18 2.281 -0.56 1 97.81 87 ASP A C 1
ATOM 697 O O . ASP A 1 87 ? -11.844 1.488 0.109 1 97.81 87 ASP A O 1
ATOM 701 N N . GLU A 1 88 ? -10.594 1.946 -1.689 1 97.94 88 GLU A N 1
ATOM 702 C CA . GLU A 1 88 ? -10.672 0.573 -2.18 1 97.94 88 GLU A CA 1
ATOM 703 C C . GLU A 1 88 ? -9.945 -0.388 -1.243 1 97.94 88 GLU A C 1
ATOM 705 O O . GLU A 1 88 ? -10.383 -1.521 -1.044 1 97.94 88 GLU A O 1
ATOM 710 N N . ILE A 1 89 ? -8.82 0.051 -0.668 1 97.31 89 ILE A N 1
ATOM 711 C CA . ILE A 1 89 ? -8.094 -0.783 0.288 1 97.31 89 ILE A CA 1
ATOM 712 C C . ILE A 1 89 ? -8.945 -0.973 1.546 1 97.31 89 ILE A C 1
ATOM 714 O O . ILE A 1 89 ? -9.008 -2.074 2.098 1 97.31 89 ILE A O 1
ATOM 718 N N . GLN A 1 90 ? -9.594 0.065 1.946 1 96.5 90 GLN A N 1
ATOM 719 C CA . GLN A 1 90 ? -10.477 -0.022 3.104 1 96.5 90 GLN A CA 1
ATOM 720 C C . GLN A 1 90 ? -11.617 -1.01 2.855 1 96.5 90 GLN A C 1
ATOM 722 O O . GLN A 1 90 ? -11.945 -1.82 3.725 1 96.5 90 GLN A O 1
ATOM 727 N N . LYS A 1 91 ? -12.219 -0.923 1.702 1 97.44 91 LYS A N 1
ATOM 728 C CA . LYS A 1 91 ? -13.297 -1.844 1.336 1 97.44 91 LYS A CA 1
ATOM 729 C C . LYS A 1 91 ? -12.812 -3.291 1.378 1 97.44 91 LYS A C 1
ATOM 731 O O . LYS A 1 91 ? -13.5 -4.164 1.917 1 97.44 91 LYS A O 1
ATOM 736 N N . TRP A 1 92 ? -11.68 -3.525 0.801 1 97.94 92 TRP A N 1
ATOM 737 C CA . TRP A 1 92 ? -11.086 -4.859 0.794 1 97.94 92 TRP A CA 1
ATOM 738 C C . TRP A 1 92 ? -10.844 -5.352 2.215 1 97.94 92 TRP A C 1
ATOM 740 O O . TRP A 1 92 ? -11.164 -6.496 2.547 1 97.94 92 TRP A O 1
ATOM 750 N N . ALA A 1 93 ? -10.227 -4.48 3.057 1 96.94 93 ALA A N 1
ATOM 751 C CA . ALA A 1 93 ? -9.914 -4.832 4.441 1 96.94 93 ALA A CA 1
ATOM 752 C C . ALA A 1 93 ? -11.18 -5.184 5.215 1 96.94 93 ALA A C 1
ATOM 754 O O . ALA A 1 93 ? -11.188 -6.125 6.012 1 96.94 93 ALA A O 1
ATOM 755 N N . GLU A 1 94 ? -12.234 -4.445 4.992 1 96.25 94 GLU A N 1
ATOM 756 C CA . GLU A 1 94 ? -13.492 -4.672 5.688 1 96.25 94 GLU A CA 1
ATOM 757 C C . GLU A 1 94 ? -14.141 -5.988 5.258 1 96.25 94 GLU A C 1
ATOM 759 O O . GLU A 1 94 ? -14.75 -6.684 6.074 1 96.25 94 GLU A O 1
ATOM 764 N N . LYS A 1 95 ? -14.008 -6.309 3.996 1 97.19 95 LYS A N 1
ATOM 765 C CA . LYS A 1 95 ? -14.609 -7.527 3.463 1 97.19 95 LYS A CA 1
ATOM 766 C C . LYS A 1 95 ? -13.859 -8.766 3.945 1 97.19 95 LYS A C 1
ATOM 768 O O . LYS A 1 95 ? -14.477 -9.789 4.262 1 97.19 95 LYS A O 1
ATOM 773 N N . TRP A 1 96 ? -12.547 -8.688 4.012 1 95.62 96 TRP A N 1
ATOM 774 C CA . TRP A 1 96 ? -11.75 -9.898 4.16 1 95.62 96 TRP A CA 1
ATOM 775 C C . TRP A 1 96 ? -11.031 -9.914 5.504 1 95.62 96 TRP A C 1
ATOM 777 O O . TRP A 1 96 ? -10.523 -10.953 5.934 1 95.62 96 TRP A O 1
ATOM 787 N N . ASN A 1 97 ? -10.883 -8.828 6.113 1 82.56 97 ASN A N 1
ATOM 788 C CA . ASN A 1 97 ? -10.195 -8.773 7.398 1 82.56 97 ASN A CA 1
ATOM 789 C C . ASN A 1 97 ? -11.164 -8.445 8.539 1 82.56 97 ASN A C 1
ATOM 791 O O . ASN A 1 97 ? -12.188 -7.793 8.32 1 82.56 97 ASN A O 1
ATOM 795 N N . MET B 1 1 ? -8.312 5.164 14.055 1 67 1 MET B N 1
ATOM 796 C CA . MET B 1 1 ? -8.039 4.406 12.836 1 67 1 MET B CA 1
ATOM 797 C C . MET B 1 1 ? -8.5 2.961 12.977 1 67 1 MET B C 1
ATOM 799 O O . MET B 1 1 ? -8.445 2.389 14.062 1 67 1 MET B O 1
ATOM 803 N N . CYS B 1 2 ? -9.031 2.324 11.805 1 82.25 2 CYS B N 1
ATOM 804 C CA . CYS B 1 2 ? -9.633 0.996 11.852 1 82.25 2 CYS B CA 1
ATOM 805 C C . CYS B 1 2 ? -8.562 -0.088 11.781 1 82.25 2 CYS B C 1
ATOM 807 O O . CYS B 1 2 ? -7.68 -0.04 10.922 1 82.25 2 CYS B O 1
ATOM 809 N N . PRO B 1 3 ? -8.422 -0.957 12.781 1 87.81 3 PRO B N 1
ATOM 810 C CA . PRO B 1 3 ? -7.445 -2.047 12.836 1 87.81 3 PRO B CA 1
ATOM 811 C C . PRO B 1 3 ? -7.367 -2.84 11.539 1 87.81 3 PRO B C 1
ATOM 813 O O . PRO B 1 3 ? -6.285 -3.277 11.141 1 87.81 3 PRO B O 1
ATOM 816 N N . LYS B 1 4 ? -8.461 -2.996 10.93 1 91.81 4 LYS B N 1
ATOM 817 C CA . LYS B 1 4 ? -8.492 -3.754 9.68 1 91.81 4 LYS B CA 1
ATOM 818 C C . LYS B 1 4 ? -7.707 -3.043 8.586 1 91.81 4 LYS B C 1
ATOM 820 O O . LYS B 1 4 ? -6.996 -3.686 7.805 1 91.81 4 LYS B O 1
ATOM 825 N N . PHE B 1 5 ? -7.887 -1.767 8.578 1 93.25 5 PHE B N 1
ATOM 826 C CA . PHE B 1 5 ? -7.16 -0.972 7.598 1 93.25 5 PHE B CA 1
ATOM 827 C C . PHE B 1 5 ? -5.66 -1.012 7.875 1 93.25 5 PHE B C 1
ATOM 829 O O . PHE B 1 5 ? -4.859 -1.159 6.949 1 93.25 5 PHE B O 1
ATOM 836 N N . GLU B 1 6 ? -5.309 -0.933 9.102 1 91.62 6 GLU B N 1
ATOM 837 C CA . GLU B 1 6 ? -3.904 -1 9.484 1 91.62 6 GLU B CA 1
ATOM 838 C C . GLU B 1 6 ? -3.285 -2.338 9.094 1 91.62 6 GLU B C 1
ATOM 840 O O . GLU B 1 6 ? -2.158 -2.383 8.594 1 91.62 6 GLU B O 1
ATOM 845 N N . ASN B 1 7 ? -3.984 -3.379 9.273 1 93 7 ASN B N 1
ATOM 846 C CA . ASN B 1 7 ? -3.518 -4.711 8.898 1 93 7 ASN B CA 1
ATOM 847 C C . ASN B 1 7 ? -3.33 -4.832 7.387 1 93 7 ASN B C 1
ATOM 849 O O . ASN B 1 7 ? -2.377 -5.465 6.926 1 93 7 ASN B O 1
ATOM 853 N N . ALA B 1 8 ? -4.258 -4.254 6.672 1 94.56 8 ALA B N 1
ATOM 854 C CA . ALA B 1 8 ? -4.168 -4.281 5.215 1 94.56 8 ALA B CA 1
ATOM 855 C C . ALA B 1 8 ? -2.887 -3.613 4.73 1 94.56 8 ALA B C 1
ATOM 857 O O . ALA B 1 8 ? -2.172 -4.16 3.891 1 94.56 8 ALA B O 1
ATOM 858 N N . PHE B 1 9 ? -2.588 -2.475 5.32 1 93 9 PHE B N 1
ATOM 859 C CA . PHE B 1 9 ? -1.385 -1.762 4.906 1 93 9 PHE B CA 1
ATOM 860 C C . PHE B 1 9 ? -0.135 -2.473 5.41 1 93 9 PHE B C 1
ATOM 862 O O . PHE B 1 9 ? 0.912 -2.436 4.762 1 93 9 PHE B O 1
ATOM 869 N N . GLY B 1 10 ? -0.296 -3.1 6.523 1 92.25 10 GLY B N 1
ATOM 870 C CA . GLY B 1 10 ? 0.813 -3.914 6.992 1 92.25 10 GLY B CA 1
ATOM 871 C C . GLY B 1 10 ? 1.164 -5.047 6.047 1 92.25 10 GLY B C 1
ATOM 872 O O . GLY B 1 10 ? 2.34 -5.363 5.859 1 92.25 10 GLY B O 1
ATOM 873 N N . LEU B 1 11 ? 0.239 -5.547 5.391 1 94.88 11 LEU B N 1
ATOM 874 C CA . LEU B 1 11 ? 0.413 -6.645 4.441 1 94.88 11 LEU B CA 1
ATOM 875 C C . LEU B 1 11 ? 0.804 -6.117 3.066 1 94.88 11 LEU B C 1
ATOM 877 O O . LEU B 1 11 ? 1.812 -6.539 2.498 1 94.88 11 LEU B O 1
ATOM 881 N N . LEU B 1 12 ? 0.056 -5.086 2.561 1 94.62 12 LEU B N 1
ATOM 882 C CA . LEU B 1 12 ? 0.236 -4.594 1.199 1 94.62 12 LEU B CA 1
ATOM 883 C C . LEU B 1 12 ? 1.476 -3.711 1.1 1 94.62 12 LEU B C 1
ATOM 885 O O . LEU B 1 12 ? 2.039 -3.545 0.016 1 94.62 12 LEU B O 1
ATOM 889 N N . GLY B 1 13 ? 1.809 -3.203 2.24 1 92.69 13 GLY B N 1
ATOM 890 C CA . GLY B 1 13 ? 2.934 -2.281 2.262 1 92.69 13 GLY B CA 1
ATOM 891 C C . GLY B 1 13 ? 4.277 -2.982 2.322 1 92.69 13 GLY B C 1
ATOM 892 O O . GLY B 1 13 ? 5.32 -2.352 2.135 1 92.69 13 GLY B O 1
ATOM 893 N N . LYS B 1 14 ? 4.281 -4.266 2.584 1 94 14 LYS B N 1
ATOM 894 C CA . LYS B 1 14 ? 5.543 -5 2.57 1 94 14 LYS B CA 1
ATOM 895 C C . LYS B 1 14 ? 6.164 -5.004 1.177 1 94 14 LYS B C 1
ATOM 897 O O . LYS B 1 14 ? 5.453 -5.137 0.176 1 94 14 LYS B O 1
ATOM 902 N N . ARG B 1 15 ? 7.492 -4.957 1.354 1 91.31 15 ARG B N 1
ATOM 903 C CA . ARG B 1 15 ? 8.219 -4.898 0.093 1 91.31 15 ARG B CA 1
ATOM 904 C C . ARG B 1 15 ? 7.879 -6.09 -0.795 1 91.31 15 ARG B C 1
ATOM 906 O O . ARG B 1 15 ? 7.926 -7.234 -0.348 1 91.31 15 ARG B O 1
ATOM 913 N N . TRP B 1 16 ? 7.441 -5.863 -2.078 1 94.25 16 TRP B N 1
ATOM 914 C CA . TRP B 1 16 ? 7.262 -6.824 -3.164 1 94.25 16 TRP B CA 1
ATOM 915 C C . TRP B 1 16 ? 5.816 -7.305 -3.227 1 94.25 16 TRP B C 1
ATOM 917 O O . TRP B 1 16 ? 5.328 -7.691 -4.293 1 94.25 16 TRP B O 1
ATOM 927 N N . ASN B 1 17 ? 5.039 -7.324 -2.086 1 96.81 17 ASN B N 1
ATOM 928 C CA . ASN B 1 17 ? 3.684 -7.867 -2.064 1 96.81 17 ASN B CA 1
ATOM 929 C C . ASN B 1 17 ? 2.805 -7.223 -3.135 1 96.81 17 ASN B C 1
ATOM 931 O O . ASN B 1 17 ? 2.135 -7.918 -3.896 1 96.81 17 ASN B O 1
ATOM 935 N N . GLY B 1 18 ? 2.85 -5.953 -3.18 1 95.88 18 GLY B N 1
ATOM 936 C CA . GLY B 1 18 ? 2.043 -5.254 -4.168 1 95.88 18 GLY B CA 1
ATOM 937 C C . GLY B 1 18 ? 2.424 -5.594 -5.598 1 95.88 18 GLY B C 1
ATOM 938 O O . GLY B 1 18 ? 1.553 -5.777 -6.449 1 95.88 18 GLY B O 1
ATOM 939 N N . LEU B 1 19 ? 3.65 -5.699 -5.816 1 95.62 19 LEU B N 1
ATOM 940 C CA . LEU B 1 19 ? 4.129 -6 -7.16 1 95.62 19 LEU B CA 1
ATOM 941 C C . LEU B 1 19 ? 3.773 -7.43 -7.555 1 95.62 19 LEU B C 1
ATOM 943 O O . LEU B 1 19 ? 3.418 -7.688 -8.711 1 95.62 19 LEU B O 1
ATOM 947 N N . ILE B 1 20 ? 3.898 -8.32 -6.609 1 97.12 20 ILE B N 1
ATOM 948 C CA . ILE B 1 20 ? 3.531 -9.703 -6.863 1 97.12 20 ILE B CA 1
ATOM 949 C C . ILE B 1 20 ? 2.043 -9.797 -7.188 1 97.12 20 ILE B C 1
ATOM 951 O O . ILE B 1 20 ? 1.653 -10.43 -8.172 1 97.12 20 ILE B O 1
ATOM 955 N N . ILE B 1 21 ? 1.242 -9.125 -6.445 1 97.88 21 ILE B N 1
ATOM 956 C CA . ILE B 1 21 ? -0.202 -9.133 -6.652 1 97.88 21 ILE B CA 1
ATOM 957 C C . ILE B 1 21 ? -0.532 -8.539 -8.016 1 97.88 21 ILE B C 1
ATOM 959 O O . ILE B 1 21 ? -1.321 -9.102 -8.781 1 97.88 21 ILE B O 1
ATOM 963 N N . ARG B 1 22 ? 0.066 -7.441 -8.305 1 96.81 22 ARG B N 1
ATOM 964 C CA . ARG B 1 22 ? -0.157 -6.797 -9.594 1 96.81 22 ARG B CA 1
ATOM 965 C C . ARG B 1 22 ? 0.188 -7.738 -10.742 1 96.81 22 ARG B C 1
ATOM 967 O O . ARG B 1 22 ? -0.555 -7.828 -11.727 1 96.81 22 ARG B O 1
ATOM 974 N N . THR B 1 23 ? 1.323 -8.383 -10.625 1 96.69 23 THR B N 1
ATOM 975 C CA . THR B 1 23 ? 1.76 -9.32 -11.648 1 96.69 23 THR B C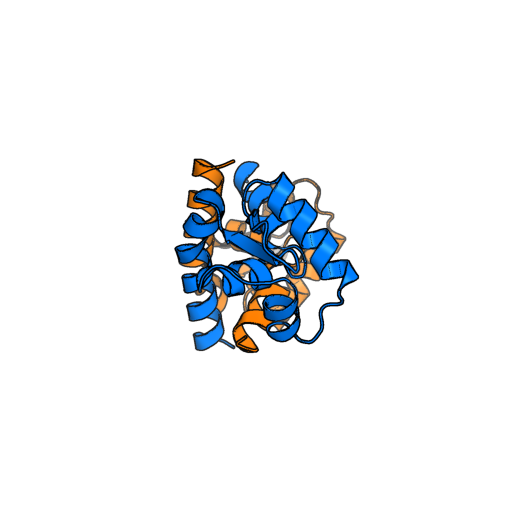A 1
ATOM 976 C C . THR B 1 23 ? 0.74 -10.438 -11.828 1 96.69 23 THR B C 1
ATOM 978 O O . THR B 1 23 ? 0.39 -10.797 -12.953 1 96.69 23 THR B O 1
ATOM 981 N N . LEU B 1 24 ? 0.181 -10.922 -10.781 1 98 24 LEU B N 1
ATOM 982 C CA . LEU B 1 24 ? -0.711 -12.078 -10.805 1 98 24 LEU B CA 1
ATOM 983 C C . 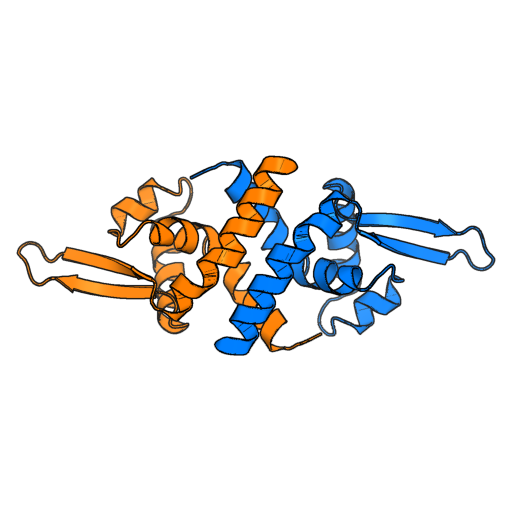LEU B 1 24 ? -2.117 -11.672 -11.234 1 98 24 LEU B C 1
ATOM 985 O O . LEU B 1 24 ? -2.932 -12.523 -11.594 1 98 24 LEU B O 1
ATOM 989 N N . LEU B 1 25 ? -2.438 -10.375 -11.141 1 97.88 25 LEU B N 1
ATOM 990 C CA . LEU B 1 25 ? -3.721 -9.906 -11.656 1 97.88 25 LEU B CA 1
ATOM 991 C C . LEU B 1 25 ? -3.834 -10.156 -13.156 1 97.88 25 LEU B C 1
ATOM 993 O O . LEU B 1 25 ? -4.938 -10.219 -13.695 1 97.88 25 LEU B O 1
ATOM 997 N N . GLY B 1 26 ? -2.748 -10.328 -13.781 1 96.44 26 GLY B N 1
ATOM 998 C CA . GLY B 1 26 ? -2.732 -10.656 -15.195 1 96.44 26 GLY B CA 1
ATOM 999 C C . GLY B 1 26 ? -2.957 -12.133 -15.469 1 96.44 26 GLY B C 1
ATOM 1000 O O . GLY B 1 26 ? -2.977 -12.562 -16.625 1 96.44 26 GLY B O 1
ATOM 1001 N N . GLY B 1 27 ? -3.041 -12.938 -14.406 1 97.44 27 GLY B N 1
ATOM 1002 C CA . GLY B 1 27 ? -3.254 -14.367 -14.531 1 97.44 27 GLY B CA 1
ATOM 1003 C C . GLY B 1 27 ? -2.221 -15.195 -13.789 1 97.44 27 GLY B C 1
ATOM 1004 O O . GLY B 1 27 ? -1.272 -14.648 -13.227 1 97.44 27 GLY B O 1
ATOM 1005 N N . GLN B 1 28 ? -2.498 -16.531 -13.797 1 97.69 28 GLN B N 1
ATOM 1006 C CA . GLN B 1 28 ? -1.588 -17.438 -13.117 1 97.69 28 GLN B CA 1
ATOM 1007 C C . GLN B 1 28 ? -0.191 -17.375 -13.727 1 97.69 28 GLN B C 1
ATOM 1009 O O . GLN B 1 28 ? -0.044 -17.172 -14.938 1 97.69 28 GLN B O 1
ATOM 1014 N N . LYS B 1 29 ? 0.81 -17.609 -12.922 1 97.88 29 LYS B N 1
ATOM 1015 C CA . LYS B 1 29 ? 2.199 -17.547 -13.359 1 97.88 29 LYS B CA 1
ATOM 1016 C C . LYS B 1 29 ? 3.059 -18.562 -12.617 1 97.88 29 LYS B C 1
ATOM 1018 O O . LYS B 1 29 ? 2.709 -18.984 -11.516 1 97.88 29 LYS B O 1
ATOM 1023 N N . ARG B 1 30 ? 4.121 -18.891 -13.328 1 97.12 30 ARG B N 1
ATOM 1024 C CA . ARG B 1 30 ? 5.137 -19.703 -12.656 1 97.12 30 ARG B CA 1
ATOM 1025 C C . ARG B 1 30 ? 6.105 -18.828 -11.875 1 97.12 30 ARG B C 1
ATOM 1027 O O . ARG B 1 30 ? 6.16 -17.609 -12.078 1 97.12 30 ARG B O 1
ATOM 1034 N N . PHE B 1 31 ? 6.828 -19.5 -10.906 1 96.88 31 PHE B N 1
ATOM 1035 C CA . PHE B 1 31 ? 7.82 -18.812 -10.086 1 96.88 31 PHE B CA 1
ATOM 1036 C C . PHE B 1 31 ? 8.75 -17.984 -10.953 1 96.88 31 PHE B C 1
ATOM 1038 O O . PHE B 1 31 ? 8.945 -16.781 -10.695 1 96.88 31 PHE B O 1
ATOM 1045 N N . SER B 1 32 ? 9.18 -18.562 -12.016 1 95.56 32 SER B N 1
ATOM 1046 C CA . SER B 1 32 ? 10.164 -17.922 -12.875 1 95.56 32 SER B CA 1
ATOM 1047 C C . SER B 1 32 ? 9.562 -16.719 -13.586 1 95.56 32 SER B C 1
ATOM 1049 O O . SER B 1 32 ? 10.242 -15.711 -13.805 1 95.56 32 SER B O 1
ATOM 1051 N N . ASP B 1 33 ? 8.289 -16.797 -13.977 1 95.62 33 ASP B N 1
ATOM 1052 C CA . ASP B 1 33 ? 7.602 -15.695 -14.641 1 95.62 33 ASP B CA 1
ATOM 1053 C C . ASP B 1 33 ? 7.539 -14.469 -13.734 1 95.62 33 ASP B C 1
ATOM 1055 O O . ASP B 1 33 ? 7.742 -13.344 -14.195 1 95.62 33 ASP B O 1
ATOM 1059 N N . ILE B 1 34 ? 7.27 -14.68 -12.477 1 95.81 34 ILE B N 1
ATOM 1060 C CA . ILE B 1 34 ? 7.141 -13.586 -11.523 1 95.81 34 ILE B CA 1
ATOM 1061 C C . ILE B 1 34 ? 8.516 -12.992 -11.227 1 95.81 34 ILE B C 1
ATOM 1063 O O . ILE B 1 34 ? 8.68 -11.773 -11.203 1 95.81 34 ILE B O 1
ATOM 1067 N N . ALA B 1 35 ? 9.445 -13.867 -11.031 1 94.88 35 ALA B N 1
ATOM 1068 C CA . ALA B 1 35 ? 10.812 -13.414 -10.789 1 94.88 35 ALA B CA 1
ATOM 1069 C C . ALA B 1 35 ? 11.32 -12.547 -11.945 1 94.88 35 ALA B C 1
ATOM 1071 O O . ALA B 1 35 ? 12.008 -11.547 -11.719 1 94.88 35 ALA B O 1
ATOM 1072 N N . ASP B 1 36 ? 10.93 -12.883 -13.172 1 94.5 36 ASP B N 1
ATOM 1073 C CA . ASP B 1 36 ? 11.352 -12.148 -14.359 1 94.5 36 ASP B CA 1
ATOM 1074 C C . ASP B 1 36 ? 10.648 -10.797 -14.445 1 94.5 36 ASP B C 1
ATOM 1076 O O . ASP B 1 36 ? 11.227 -9.828 -14.938 1 94.5 36 ASP B O 1
ATOM 1080 N N . ALA B 1 37 ? 9.438 -10.734 -13.992 1 93.25 37 ALA B N 1
ATOM 1081 C CA . ALA B 1 37 ? 8.617 -9.523 -14.086 1 93.25 37 ALA B CA 1
ATOM 1082 C C . ALA B 1 37 ? 9.055 -8.492 -13.047 1 93.25 37 ALA B C 1
ATOM 1084 O O . ALA B 1 37 ? 8.758 -7.305 -13.188 1 93.25 37 ALA B O 1
ATOM 1085 N N . ILE B 1 38 ? 9.633 -8.844 -11.945 1 92.88 38 ILE B N 1
ATOM 1086 C CA . ILE B 1 38 ? 10.086 -7.957 -10.883 1 92.88 38 ILE B CA 1
ATOM 1087 C C . ILE B 1 38 ? 11.594 -8.109 -10.695 1 92.88 38 ILE B C 1
ATOM 1089 O O . ILE B 1 38 ? 12.055 -8.805 -9.781 1 92.88 38 ILE B O 1
ATOM 1093 N N . PRO B 1 39 ? 12.188 -7.215 -11.469 1 84.56 39 PRO B N 1
ATOM 1094 C CA . PRO B 1 39 ? 13.641 -7.352 -11.406 1 84.56 39 PRO B CA 1
ATOM 1095 C C . PRO B 1 39 ? 14.227 -6.82 -10.102 1 84.56 39 PRO B C 1
ATOM 1097 O O . PRO B 1 39 ? 13.633 -5.941 -9.469 1 84.56 39 PRO B O 1
ATOM 1100 N N . ASN B 1 40 ? 15.047 -7.453 -9.414 1 88.06 40 ASN B N 1
ATOM 1101 C CA . ASN B 1 40 ? 15.781 -7.039 -8.219 1 88.06 40 ASN B CA 1
ATOM 1102 C C . ASN B 1 40 ? 15.266 -7.754 -6.973 1 88.06 40 ASN B C 1
ATOM 1104 O O . ASN B 1 40 ? 15.742 -7.492 -5.863 1 88.06 40 ASN B O 1
ATOM 1108 N N . MET B 1 41 ? 14.273 -8.414 -7.223 1 93.31 41 MET B N 1
ATOM 1109 C CA . MET B 1 41 ? 13.828 -9.273 -6.125 1 93.31 41 MET B CA 1
ATOM 1110 C C . MET B 1 41 ? 14.539 -10.625 -6.172 1 93.31 41 MET B C 1
ATOM 1112 O O . MET B 1 41 ? 14.555 -11.289 -7.207 1 93.31 41 MET B O 1
ATOM 1116 N N . SER B 1 42 ? 15.117 -11.047 -5.129 1 95.31 42 SER B N 1
ATOM 1117 C CA . SER B 1 42 ? 15.805 -12.328 -5.082 1 95.31 42 SER B CA 1
ATOM 1118 C C . SER B 1 42 ? 14.812 -13.484 -5.027 1 95.31 42 SER B C 1
ATOM 1120 O O . SER B 1 42 ? 13.664 -13.305 -4.602 1 95.31 42 SER B O 1
ATOM 1122 N N . ALA B 1 43 ? 15.281 -14.641 -5.352 1 95.19 43 ALA B N 1
ATOM 1123 C CA . ALA B 1 43 ? 14.469 -15.852 -5.266 1 95.19 43 ALA B CA 1
ATOM 1124 C C . ALA B 1 43 ? 14.039 -16.125 -3.824 1 95.19 43 ALA B C 1
ATOM 1126 O O . ALA B 1 43 ? 12.914 -16.562 -3.578 1 95.19 43 ALA B O 1
ATOM 1127 N N . ARG B 1 44 ? 14.883 -15.859 -2.971 1 96.69 44 ARG B N 1
ATOM 1128 C CA . ARG B 1 44 ? 14.586 -16.047 -1.556 1 96.69 44 ARG B CA 1
ATOM 1129 C C . ARG B 1 44 ? 13.43 -15.156 -1.109 1 96.69 44 ARG B C 1
ATOM 1131 O O . ARG B 1 44 ? 12.508 -15.609 -0.436 1 96.69 44 ARG B O 1
ATOM 1138 N N . MET B 1 45 ? 13.477 -13.906 -1.515 1 96.75 45 MET B N 1
ATOM 1139 C CA . MET B 1 45 ? 12.438 -12.953 -1.141 1 96.75 45 MET B CA 1
ATOM 1140 C C . MET B 1 45 ? 11.102 -13.328 -1.771 1 96.75 45 MET B C 1
ATOM 1142 O O . MET B 1 45 ? 10.055 -13.211 -1.13 1 96.75 45 MET B O 1
ATOM 1146 N N . LEU B 1 46 ? 11.211 -13.742 -2.998 1 97.12 46 LEU B N 1
ATOM 1147 C CA . LEU B 1 46 ? 9.977 -14.172 -3.656 1 97.12 46 LEU B CA 1
ATOM 1148 C C . LEU B 1 46 ? 9.352 -15.344 -2.916 1 97.12 46 LEU B C 1
ATOM 1150 O O . LEU B 1 46 ? 8.141 -15.359 -2.676 1 97.12 46 LEU B O 1
ATOM 1154 N N . THR B 1 47 ? 10.102 -16.344 -2.52 1 97.06 47 THR B N 1
ATOM 1155 C CA . THR B 1 47 ? 9.625 -17.484 -1.759 1 97.06 47 THR B CA 1
ATOM 1156 C C . THR B 1 47 ? 8.969 -17.047 -0.455 1 97.06 47 THR B C 1
ATOM 1158 O O . THR B 1 47 ? 7.887 -17.516 -0.106 1 97.06 47 THR B O 1
ATOM 1161 N N . GLU B 1 48 ? 9.609 -16.141 0.223 1 97.56 48 GLU B N 1
ATOM 1162 C CA . GLU B 1 48 ? 9.086 -15.633 1.489 1 97.56 48 GLU B CA 1
ATOM 1163 C C . GLU B 1 48 ? 7.754 -14.922 1.291 1 97.56 48 GLU B C 1
ATOM 1165 O O . GLU B 1 48 ? 6.824 -15.102 2.078 1 97.56 48 GLU B O 1
ATOM 1170 N N . ARG B 1 49 ? 7.703 -14.102 0.278 1 97.62 49 ARG B N 1
ATOM 1171 C CA . ARG B 1 49 ? 6.473 -13.367 0.008 1 97.62 49 ARG B CA 1
ATOM 1172 C C . ARG B 1 49 ? 5.348 -14.305 -0.402 1 97.62 49 ARG B C 1
ATOM 1174 O O . ARG B 1 49 ? 4.191 -14.102 -0.02 1 97.62 49 ARG B O 1
ATOM 1181 N N . PHE B 1 50 ? 5.676 -15.328 -1.122 1 97.31 50 PHE B N 1
ATOM 1182 C CA . PHE B 1 50 ? 4.672 -16.312 -1.496 1 97.31 50 PHE B CA 1
ATOM 1183 C C . PHE B 1 50 ? 4.098 -17 -0.26 1 97.31 50 PHE B C 1
ATOM 1185 O O . PHE B 1 50 ? 2.879 -17.141 -0.137 1 97.31 50 PHE B O 1
ATOM 1192 N N . LYS B 1 51 ? 4.98 -17.422 0.57 1 97.25 51 LYS B N 1
ATOM 1193 C CA . LYS B 1 51 ? 4.523 -18.078 1.796 1 97.25 51 LYS B CA 1
ATOM 1194 C C . LYS B 1 51 ? 3.584 -17.156 2.582 1 97.25 51 LYS B C 1
ATOM 1196 O O . LYS B 1 51 ? 2.539 -17.609 3.061 1 97.25 51 LYS B O 1
ATOM 1201 N N . GLU B 1 52 ? 3.895 -15.969 2.678 1 97.88 52 GLU B N 1
ATOM 1202 C CA . GLU B 1 52 ? 3.074 -15.008 3.41 1 97.88 52 GLU B CA 1
ATOM 1203 C C . GLU B 1 52 ? 1.729 -14.797 2.721 1 97.88 52 GLU B C 1
ATOM 1205 O O . GLU B 1 52 ? 0.68 -14.859 3.363 1 97.88 52 GLU B O 1
ATOM 1210 N N . LEU B 1 53 ? 1.796 -14.562 1.412 1 98.31 53 LEU B N 1
ATOM 1211 C CA . LEU B 1 53 ? 0.574 -14.289 0.662 1 98.31 53 LEU B CA 1
ATOM 1212 C C . LEU B 1 53 ? -0.328 -15.523 0.631 1 98.31 53 LEU B C 1
ATOM 1214 O O . LEU B 1 53 ? -1.555 -15.398 0.628 1 98.31 53 LEU B O 1
ATOM 1218 N N . GLU B 1 54 ? 0.318 -16.672 0.641 1 97.94 54 GLU B N 1
ATOM 1219 C CA . GLU B 1 54 ? -0.456 -17.906 0.744 1 97.94 54 GLU B CA 1
ATOM 1220 C C . GLU B 1 54 ? -1.103 -18.047 2.119 1 97.94 54 GLU B C 1
ATOM 1222 O O . GLU B 1 54 ? -2.287 -18.375 2.227 1 97.94 54 GLU B O 1
ATOM 1227 N N . SER B 1 55 ? -0.323 -17.766 3.154 1 97.69 55 SER B N 1
ATOM 1228 C CA . SER B 1 55 ? -0.833 -17.859 4.52 1 97.69 55 SER B CA 1
ATOM 1229 C C . SER B 1 55 ? -1.963 -16.875 4.758 1 97.69 55 SER B C 1
ATOM 1231 O O . SER B 1 55 ? -2.877 -17.141 5.543 1 97.69 55 SER B O 1
ATOM 1233 N N . GLU B 1 56 ? -1.948 -15.742 4.082 1 97.56 56 GLU B N 1
ATOM 1234 C CA . GLU B 1 56 ? -2.963 -14.703 4.23 1 97.56 56 GLU B CA 1
ATOM 1235 C C . GLU B 1 56 ? -4.16 -14.969 3.32 1 97.56 56 GLU B C 1
ATOM 1237 O O . GLU B 1 56 ? -5.109 -14.18 3.295 1 97.56 56 GLU B O 1
ATOM 1242 N N . GLY B 1 57 ? -4.031 -16.047 2.502 1 98.12 57 GLY B N 1
ATOM 1243 C CA . GLY B 1 57 ? -5.145 -16.438 1.651 1 98.12 57 GLY B CA 1
ATOM 1244 C C . GLY B 1 57 ? -5.277 -15.57 0.41 1 98.12 57 GLY B C 1
ATOM 1245 O O . GLY B 1 57 ? -6.371 -15.453 -0.15 1 98.12 57 GLY B O 1
ATOM 1246 N N . ILE B 1 58 ? -4.262 -14.938 -0.059 1 98.56 58 ILE B N 1
ATOM 1247 C CA . ILE B 1 58 ? -4.289 -14.016 -1.195 1 98.56 58 ILE B CA 1
ATOM 1248 C C . ILE B 1 58 ? -3.814 -14.742 -2.453 1 98.56 58 ILE B C 1
ATOM 1250 O O . ILE B 1 58 ? -4.293 -14.461 -3.555 1 98.56 58 ILE B O 1
ATOM 1254 N N . VAL B 1 59 ? -2.885 -15.688 -2.254 1 98.62 59 VAL B N 1
ATOM 1255 C CA . VAL B 1 59 ? -2.312 -16.469 -3.346 1 98.62 59 VAL B CA 1
ATOM 1256 C C . VAL B 1 59 ? -2.494 -17.953 -3.066 1 98.62 59 VAL B C 1
ATOM 1258 O O . VAL B 1 59 ? -2.463 -18.391 -1.91 1 98.62 59 VAL B O 1
ATOM 1261 N N . ILE B 1 60 ? -2.689 -18.641 -4.082 1 98.38 60 ILE B N 1
ATOM 1262 C CA . ILE B 1 60 ? -2.719 -20.094 -3.959 1 98.38 60 ILE B CA 1
ATOM 1263 C C . ILE B 1 60 ? -1.702 -20.719 -4.914 1 98.38 60 ILE B C 1
ATOM 1265 O O . ILE B 1 60 ? -1.485 -20.203 -6.016 1 98.38 60 ILE B O 1
ATOM 1269 N N . ARG B 1 61 ? -1.098 -21.688 -4.387 1 96.62 61 ARG B N 1
ATOM 1270 C CA . ARG B 1 61 ? -0.149 -22.5 -5.148 1 96.62 61 ARG B CA 1
ATOM 1271 C C . ARG B 1 61 ? -0.833 -23.719 -5.762 1 96.62 61 ARG B C 1
ATOM 1273 O O . ARG B 1 61 ? -1.387 -24.547 -5.047 1 96.62 61 ARG B O 1
ATOM 1280 N N . LYS B 1 62 ? -0.805 -23.844 -7.094 1 97.19 62 LYS B N 1
ATOM 1281 C CA . LYS B 1 62 ? -1.391 -24.984 -7.789 1 97.19 62 LYS B CA 1
ATOM 1282 C C . LYS B 1 62 ? -0.308 -25.891 -8.359 1 97.19 62 LYS B C 1
ATOM 1284 O O . LYS B 1 62 ? 0.573 -25.438 -9.094 1 97.19 62 LYS B O 1
ATOM 1289 N N . VAL B 1 63 ? -0.484 -27.125 -7.965 1 96.12 63 VAL B N 1
ATOM 1290 C CA . VAL B 1 63 ? 0.49 -28.109 -8.43 1 96.12 63 VAL B CA 1
ATOM 1291 C C . VAL B 1 63 ? -0.11 -28.938 -9.57 1 96.12 63 VAL B C 1
ATOM 1293 O O . VAL B 1 63 ? -1.222 -29.453 -9.453 1 96.12 63 VAL B O 1
ATOM 1296 N N . TYR B 1 64 ? 0.52 -29 -10.68 1 95.56 64 TYR B N 1
ATOM 1297 C CA . TYR B 1 64 ? 0.145 -29.828 -11.828 1 95.56 64 TYR B CA 1
ATOM 1298 C C . TYR B 1 64 ? 1.054 -31.047 -11.945 1 95.56 64 TYR B C 1
ATOM 1300 O O . TYR B 1 64 ? 2.236 -30.906 -12.273 1 95.56 64 TYR B O 1
ATOM 1308 N N . PRO B 1 65 ? 0.471 -32.125 -11.648 1 93.25 65 PRO B N 1
ATOM 1309 C CA . PRO B 1 65 ? 1.262 -33.344 -11.641 1 93.25 65 PRO B CA 1
ATOM 1310 C C . PRO B 1 65 ? 1.681 -33.812 -13.039 1 93.25 65 PRO B C 1
ATOM 1312 O O . PRO B 1 65 ? 1.191 -34.812 -13.531 1 93.25 65 PRO B O 1
ATOM 1315 N N . GLU B 1 66 ? 2.387 -33.094 -13.711 1 93 66 GLU B N 1
ATOM 1316 C CA . GLU B 1 66 ? 3.014 -33.438 -14.992 1 93 66 GLU B CA 1
ATOM 1317 C C . GLU B 1 66 ? 4.516 -33.656 -14.828 1 93 66 GLU B C 1
ATOM 1319 O O . GLU B 1 66 ? 5.051 -33.531 -13.727 1 93 66 GLU B O 1
ATOM 1324 N N . THR B 1 67 ? 5.176 -34.25 -15.914 1 92.5 67 THR B N 1
ATOM 1325 C CA . THR B 1 67 ? 6.621 -34.469 -15.875 1 92.5 67 THR B CA 1
ATOM 1326 C C . THR B 1 67 ? 7.324 -33.531 -16.859 1 92.5 67 THR B C 1
ATOM 1328 O O . THR B 1 67 ? 7.086 -33.594 -18.062 1 92.5 67 THR B O 1
ATOM 1331 N N . PRO B 1 68 ? 8.031 -32.625 -16.281 1 93.25 68 PRO B N 1
ATOM 1332 C CA . PRO B 1 68 ? 8.281 -32.375 -14.867 1 93.25 68 PRO B CA 1
ATOM 1333 C C . PRO B 1 68 ? 7.117 -31.688 -14.164 1 93.25 68 PRO B C 1
ATOM 1335 O O . PRO B 1 68 ? 6.262 -31.094 -14.828 1 93.25 68 PRO B O 1
ATOM 1338 N N . VAL B 1 69 ? 7.086 -31.812 -12.812 1 95.94 69 VAL B N 1
ATOM 1339 C CA . VAL B 1 69 ? 6.031 -31.203 -12.016 1 95.94 69 VAL B CA 1
ATOM 1340 C C . VAL B 1 69 ? 5.988 -29.688 -12.289 1 95.94 69 VAL B C 1
ATOM 1342 O O . VAL B 1 69 ? 7.031 -29.047 -12.367 1 95.94 69 VAL B O 1
ATOM 1345 N N . ARG B 1 70 ? 4.848 -29.188 -12.477 1 94.56 70 ARG B N 1
ATOM 1346 C CA . ARG B 1 70 ? 4.668 -27.766 -12.734 1 94.56 70 ARG B CA 1
ATOM 1347 C C . ARG B 1 70 ? 3.863 -27.109 -11.625 1 94.56 70 ARG B C 1
ATOM 1349 O O . ARG B 1 70 ? 2.828 -27.625 -11.203 1 94.56 70 ARG B O 1
ATOM 1356 N N . ILE B 1 71 ? 4.414 -26 -11.141 1 96.19 71 ILE B N 1
ATOM 1357 C CA . ILE B 1 71 ? 3.734 -25.234 -10.102 1 96.19 71 ILE B CA 1
ATOM 1358 C C . ILE B 1 71 ? 3.381 -23.844 -10.617 1 96.19 71 ILE B C 1
ATOM 1360 O O . ILE B 1 71 ? 4.219 -23.172 -11.211 1 96.19 71 ILE B O 1
ATOM 1364 N N . GLU B 1 72 ? 2.088 -23.5 -10.414 1 97.81 72 GLU B N 1
ATOM 1365 C CA . GLU B 1 72 ? 1.655 -22.156 -10.773 1 97.81 72 GLU B CA 1
ATOM 1366 C C . GLU B 1 72 ? 1.011 -21.453 -9.586 1 97.81 72 GLU B C 1
ATOM 1368 O O . GLU B 1 72 ? 0.427 -22.094 -8.711 1 97.81 72 GLU B O 1
ATOM 1373 N N . TYR B 1 73 ? 1.182 -20.172 -9.617 1 98.38 73 TYR B N 1
ATOM 1374 C CA . TYR B 1 73 ? 0.583 -19.312 -8.594 1 98.38 73 TYR B CA 1
ATOM 1375 C C . TYR B 1 73 ? -0.531 -18.453 -9.188 1 98.38 73 TYR B C 1
ATOM 1377 O O . TYR B 1 73 ? -0.408 -17.953 -10.297 1 98.38 73 TYR B O 1
ATOM 1385 N N . GLU B 1 74 ? -1.553 -18.328 -8.5 1 98.38 74 GLU B N 1
ATOM 1386 C CA . GLU B 1 74 ? -2.646 -17.469 -8.93 1 98.38 74 GLU B CA 1
ATOM 1387 C C . GLU B 1 74 ? -3.309 -16.781 -7.73 1 98.38 74 GLU B C 1
ATOM 1389 O O . GLU B 1 74 ? -3.133 -17.219 -6.59 1 98.38 74 GLU B O 1
ATOM 1394 N N . LEU B 1 75 ? -3.982 -15.719 -8.008 1 98.75 75 LEU B N 1
ATOM 1395 C CA . LEU B 1 75 ? -4.719 -15.023 -6.961 1 98.75 75 LEU B CA 1
ATOM 1396 C C . LEU B 1 75 ? -5.996 -15.773 -6.598 1 98.75 75 LEU B C 1
ATOM 1398 O O . LEU B 1 75 ? -6.668 -16.312 -7.477 1 98.75 75 LEU B O 1
ATOM 1402 N N . THR B 1 76 ? -6.242 -15.82 -5.281 1 98.69 76 THR B N 1
ATOM 1403 C CA . THR B 1 76 ? -7.57 -16.234 -4.84 1 98.69 76 THR B CA 1
ATOM 1404 C C . THR B 1 76 ? -8.594 -15.125 -5.102 1 98.69 76 THR B C 1
ATOM 1406 O O . THR B 1 76 ? -8.25 -14.078 -5.648 1 98.69 76 THR B O 1
ATOM 1409 N N . GLU B 1 77 ? -9.883 -15.406 -4.695 1 98.5 77 GLU B N 1
ATOM 1410 C CA . GLU B 1 77 ? -10.891 -14.344 -4.754 1 98.5 77 GLU B CA 1
ATOM 1411 C C . GLU B 1 77 ? -10.477 -13.141 -3.914 1 98.5 77 GLU B C 1
ATOM 1413 O O . GLU B 1 77 ? -10.633 -12 -4.344 1 98.5 77 GLU B O 1
ATOM 1418 N N . LYS B 1 78 ? -9.914 -13.422 -2.752 1 98.56 78 LYS B N 1
ATOM 1419 C CA . LYS B 1 78 ? -9.414 -12.375 -1.859 1 98.56 78 LYS B CA 1
ATOM 1420 C C . LYS B 1 78 ? -8.336 -11.547 -2.541 1 98.56 78 LYS B C 1
ATOM 1422 O O . LYS B 1 78 ? -8.32 -10.32 -2.422 1 98.56 78 LYS B O 1
ATOM 1427 N N . GLY B 1 79 ? -7.473 -12.156 -3.258 1 98.62 79 GLY B N 1
ATOM 1428 C CA . GLY B 1 79 ? -6.418 -11.477 -3.988 1 98.62 79 GLY B CA 1
ATOM 1429 C C . GLY B 1 79 ? -6.934 -10.648 -5.152 1 98.62 79 GLY B C 1
ATOM 1430 O O . GLY B 1 79 ? -6.508 -9.508 -5.348 1 98.62 79 GLY B O 1
ATOM 1431 N N . HIS B 1 80 ? -7.891 -11.25 -5.883 1 98.62 80 HIS B N 1
ATOM 1432 C CA . HIS B 1 80 ? -8.445 -10.562 -7.043 1 98.62 80 HIS B CA 1
ATOM 1433 C C . HIS B 1 80 ? -9.219 -9.312 -6.629 1 98.62 80 HIS B C 1
ATOM 1435 O O . HIS B 1 80 ? -9.242 -8.32 -7.367 1 98.62 80 HIS B O 1
ATOM 1441 N N . ASP B 1 81 ? -9.742 -9.375 -5.438 1 98.5 81 ASP B N 1
ATOM 1442 C CA . ASP B 1 81 ? -10.539 -8.258 -4.945 1 98.5 81 ASP B CA 1
ATOM 1443 C C . ASP B 1 81 ? -9.672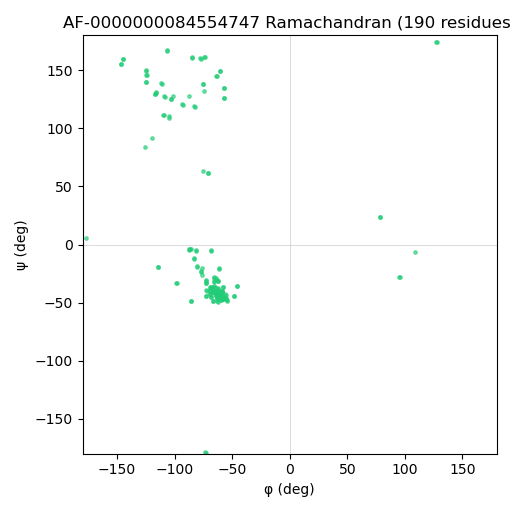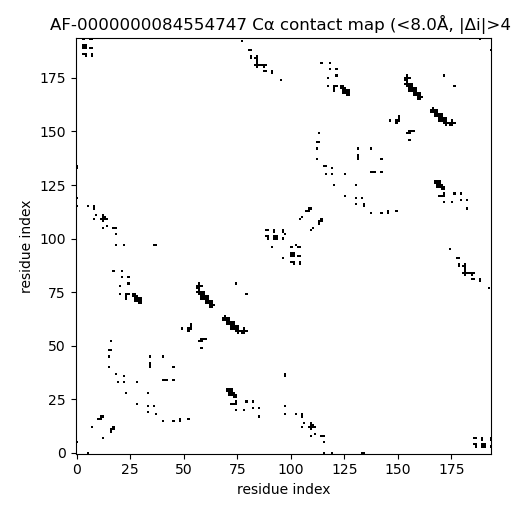 -7.027 -4.695 1 98.5 81 ASP B C 1
ATOM 1445 O O . ASP B 1 81 ? -10.188 -5.93 -4.477 1 98.5 81 ASP B O 1
ATOM 1449 N N . LEU B 1 82 ? -8.367 -7.16 -4.84 1 98.31 82 LEU B N 1
ATOM 1450 C CA . LEU B 1 82 ? -7.465 -6.027 -4.688 1 98.31 82 LEU B CA 1
ATOM 1451 C C . LEU B 1 82 ? -7.293 -5.281 -6.008 1 98.31 82 LEU B C 1
ATOM 1453 O O . LEU B 1 82 ? -6.656 -4.23 -6.051 1 98.31 82 LEU B O 1
ATOM 1457 N N . LYS B 1 83 ? -7.871 -5.762 -7.031 1 98.56 83 LYS B N 1
ATOM 1458 C CA . LYS B 1 83 ? -7.676 -5.211 -8.367 1 98.56 83 LYS B CA 1
ATOM 1459 C C . LYS B 1 83 ? -8 -3.721 -8.406 1 98.56 83 LYS B C 1
ATOM 1461 O O . LYS B 1 83 ? -7.223 -2.926 -8.938 1 98.56 83 LYS B O 1
ATOM 1466 N N . ASN B 1 84 ? -9.086 -3.352 -7.848 1 98.25 84 ASN B N 1
ATOM 1467 C CA . ASN B 1 84 ? -9.484 -1.95 -7.91 1 98.25 84 ASN B CA 1
ATOM 1468 C C . ASN B 1 84 ? -8.492 -1.048 -7.184 1 98.25 84 ASN B C 1
ATOM 1470 O O . ASN B 1 84 ? -8.148 0.026 -7.68 1 98.25 84 ASN B O 1
ATOM 1474 N N . ALA B 1 85 ? -8.07 -1.448 -6.047 1 97.94 85 ALA B N 1
ATOM 1475 C CA . ALA B 1 85 ? -7.078 -0.679 -5.305 1 97.94 85 ALA B CA 1
ATOM 1476 C C . ALA B 1 85 ? -5.789 -0.53 -6.109 1 97.94 85 ALA B C 1
ATOM 1478 O O . ALA B 1 85 ? -5.238 0.57 -6.215 1 97.94 85 ALA B O 1
ATOM 1479 N N . MET B 1 86 ? -5.352 -1.609 -6.703 1 97.81 86 MET B N 1
ATOM 1480 C CA . MET B 1 86 ? -4.137 -1.599 -7.508 1 97.81 86 MET B CA 1
ATOM 1481 C C . MET B 1 86 ? -4.293 -0.679 -8.719 1 97.81 86 MET B C 1
ATOM 1483 O O . MET B 1 86 ? -3.361 0.044 -9.078 1 97.81 86 MET B O 1
ATOM 1487 N N . ASP B 1 87 ? -5.445 -0.728 -9.312 1 97.81 87 ASP B N 1
ATOM 1488 C CA . ASP B 1 87 ? -5.695 0.111 -10.477 1 97.81 87 ASP B CA 1
ATOM 1489 C C . ASP B 1 87 ? -5.668 1.592 -10.109 1 97.81 87 ASP B C 1
ATOM 1491 O O . ASP B 1 87 ? -5.129 2.414 -10.852 1 97.81 87 ASP B O 1
ATOM 1495 N N . GLU B 1 88 ? -6.27 1.929 -8.984 1 97.94 88 GLU B N 1
ATOM 1496 C CA . GLU B 1 88 ? -6.273 3.32 -8.539 1 97.94 88 GLU B CA 1
ATOM 1497 C C . GLU B 1 88 ? -4.863 3.797 -8.211 1 97.94 88 GLU B C 1
ATOM 1499 O O . GLU B 1 88 ? -4.52 4.953 -8.469 1 97.94 88 GLU B O 1
ATOM 1504 N N . ILE B 1 89 ? -4.039 2.918 -7.633 1 97.31 89 ILE B N 1
ATOM 1505 C CA . ILE B 1 89 ? -2.654 3.275 -7.34 1 97.31 89 ILE B CA 1
ATOM 1506 C C . ILE B 1 89 ? -1.889 3.486 -8.648 1 97.31 89 ILE B C 1
ATOM 1508 O O . ILE B 1 89 ? -1.096 4.422 -8.766 1 97.31 89 ILE B O 1
ATOM 1512 N N . GLN B 1 90 ? -2.16 2.666 -9.602 1 96.5 90 GLN B N 1
ATOM 1513 C CA . GLN B 1 90 ? -1.529 2.812 -10.906 1 96.5 90 GLN B CA 1
ATOM 1514 C C . GLN B 1 90 ? -1.905 4.141 -11.555 1 96.5 90 GLN B C 1
ATOM 1516 O O . GLN B 1 90 ? -1.048 4.832 -12.109 1 96.5 90 GLN B O 1
ATOM 1521 N N . LYS B 1 91 ? -3.162 4.477 -11.5 1 97.5 91 LYS B N 1
ATOM 1522 C CA . LYS B 1 91 ? -3.629 5.746 -12.047 1 97.5 91 LYS B CA 1
ATOM 1523 C C . LYS B 1 91 ? -2.922 6.926 -11.383 1 97.5 91 LYS B C 1
ATOM 1525 O O . LYS B 1 91 ? -2.477 7.852 -12.062 1 97.5 91 LYS B O 1
ATOM 1530 N N . TRP B 1 92 ? -2.857 6.879 -10.094 1 97.94 92 TRP B N 1
ATOM 1531 C CA . TRP B 1 92 ? -2.18 7.922 -9.328 1 97.94 92 TRP B CA 1
ATOM 1532 C C . TRP B 1 92 ? -0.714 8.031 -9.734 1 97.94 92 TRP B C 1
ATOM 1534 O O . TRP B 1 92 ? -0.205 9.133 -9.953 1 97.94 92 TRP B O 1
ATOM 1544 N N . ALA B 1 93 ? -0.023 6.863 -9.812 1 96.94 93 ALA B N 1
ATOM 1545 C CA . ALA B 1 93 ? 1.391 6.828 -10.18 1 96.94 93 ALA B CA 1
ATOM 1546 C C . ALA B 1 93 ? 1.615 7.418 -11.57 1 96.94 93 ALA B C 1
ATOM 1548 O O . ALA B 1 93 ? 2.588 8.141 -11.789 1 96.94 93 ALA B O 1
ATOM 1549 N N . GLU B 1 94 ? 0.749 7.129 -12.477 1 96.31 94 GLU B N 1
ATOM 1550 C CA . GLU B 1 94 ? 0.872 7.609 -13.852 1 96.31 94 GLU B CA 1
ATOM 1551 C C . GLU B 1 94 ? 0.656 9.117 -13.922 1 96.31 94 GLU B C 1
ATOM 1553 O O . GLU B 1 94 ? 1.308 9.805 -14.719 1 96.31 94 GLU B O 1
ATOM 1558 N N . LYS B 1 95 ? -0.252 9.609 -13.125 1 97.25 95 LYS B N 1
ATOM 1559 C CA . LYS B 1 95 ? -0.57 11.031 -13.133 1 97.25 95 LYS B CA 1
ATOM 1560 C C . LYS B 1 95 ? 0.553 11.852 -12.508 1 97.25 95 LYS B C 1
ATOM 1562 O O . LYS B 1 95 ? 0.886 12.938 -12.992 1 97.25 95 LYS B O 1
ATOM 1567 N N . TRP B 1 96 ? 1.141 11.352 -11.445 1 95.69 96 TRP B N 1
ATOM 1568 C CA . TRP B 1 96 ? 1.996 12.188 -10.609 1 95.69 96 TRP B CA 1
ATOM 1569 C C . TRP B 1 96 ? 3.445 11.719 -10.672 1 95.69 96 TRP B C 1
ATOM 1571 O O . TRP B 1 96 ? 4.359 12.438 -10.258 1 95.69 96 TRP B O 1
ATOM 1581 N N . ASN B 1 97 ? 3.676 10.547 -11.062 1 82.56 97 ASN B N 1
ATOM 1582 C CA . ASN B 1 97 ? 5.039 10.031 -11.133 1 82.56 97 ASN B CA 1
ATOM 1583 C C . ASN B 1 97 ? 5.484 9.82 -12.578 1 82.56 97 ASN B C 1
ATOM 1585 O O . ASN B 1 97 ? 4.656 9.57 -13.461 1 82.56 97 ASN B O 1
#

pLDDT: mean 95.44, std 4.3, range [67.0, 98.75]

InterPro domains:
  IPR002577 Helix-turn-helix, HxlR type [PF01638] (11-96)
  IPR002577 Helix-turn-helix, HxlR type [PS51118] (2-97)
  IPR036388 Winged helix-like DNA-binding domain superfamily [G3DSA:1.10.10.10] (1-97)
  IPR036390 Winged helix DNA-binding domain superfamily [SSF46785] (5-96)